Protein AF-A0A9W9SNK2-F1 (afdb_monomer)

Nearest PDB structures (foldseek):
  2zqt-assembly1_A  TM=7.000E-01  e=1.657E+00  Homo sapiens
  2zqs-assembly1_A  TM=6.990E-01  e=2.438E+00  Homo sapiens
  2zqu-assembly1_A  TM=6.517E-01  e=1.885E+00  Homo sapiens
  1f8a-assembly1_B  TM=6.391E-01  e=2.957E+00  Homo sapiens
  2zr4-assembly1_A  TM=6.451E-01  e=2.773E+00  Homo sapiens

Structure (mmCIF, N/CA/C/O backbone):
data_AF-A0A9W9SNK2-F1
#
_entry.id   AF-A0A9W9SNK2-F1
#
loop_
_atom_site.group_PDB
_atom_site.id
_atom_site.type_symbol
_atom_site.label_atom_id
_atom_site.label_alt_id
_atom_site.label_comp_id
_atom_site.label_asym_id
_atom_site.label_entity_id
_atom_site.label_seq_id
_atom_site.pdbx_PDB_ins_code
_atom_site.Cartn_x
_atom_site.Cartn_y
_atom_site.Cartn_z
_atom_site.occupancy
_atom_site.B_iso_or_equiv
_atom_site.auth_seq_id
_atom_site.auth_comp_id
_atom_site.auth_asym_id
_atom_site.auth_atom_id
_atom_site.pdbx_PDB_model_num
ATOM 1 N N . MET A 1 1 ? 40.176 3.821 -7.463 1.00 55.25 1 MET A N 1
ATOM 2 C CA . MET A 1 1 ? 38.769 3.437 -7.198 1.00 55.25 1 MET A CA 1
ATOM 3 C C . MET A 1 1 ? 38.235 4.476 -6.225 1.00 55.25 1 MET A C 1
ATOM 5 O O . MET A 1 1 ? 39.048 5.015 -5.496 1.00 55.25 1 MET A O 1
ATOM 9 N N . ASN A 1 2 ? 36.965 4.866 -6.293 1.00 67.38 2 ASN A N 1
ATOM 10 C CA . ASN A 1 2 ? 36.490 6.021 -5.526 1.00 67.38 2 ASN A CA 1
ATOM 11 C C . ASN A 1 2 ? 36.280 5.601 -4.061 1.00 67.38 2 ASN A C 1
ATOM 13 O O . ASN A 1 2 ? 35.353 4.839 -3.796 1.00 67.38 2 ASN A O 1
ATOM 17 N N . ASP A 1 3 ? 37.135 6.035 -3.133 1.00 71.81 3 ASP A N 1
ATOM 18 C CA . ASP A 1 3 ? 37.095 5.592 -1.726 1.00 71.81 3 ASP A CA 1
ATOM 19 C C . ASP A 1 3 ? 35.720 5.850 -1.081 1.00 71.81 3 ASP A C 1
ATOM 21 O O . ASP A 1 3 ? 35.184 4.992 -0.376 1.00 71.81 3 ASP A O 1
ATOM 25 N N . GLY A 1 4 ? 35.056 6.943 -1.476 1.00 81.06 4 GLY A N 1
ATOM 26 C CA . GLY A 1 4 ? 33.688 7.262 -1.058 1.00 81.06 4 GLY A CA 1
ATOM 27 C C . GLY A 1 4 ? 32.624 6.241 -1.495 1.00 81.06 4 GLY A C 1
ATOM 28 O O . GLY A 1 4 ? 31.624 6.069 -0.802 1.00 81.06 4 GLY A O 1
ATOM 29 N N . PHE A 1 5 ? 32.828 5.509 -2.599 1.00 83.06 5 PHE A N 1
ATOM 30 C CA . PHE A 1 5 ? 31.914 4.434 -3.013 1.00 83.06 5 PHE A CA 1
ATOM 31 C C . PHE A 1 5 ? 32.012 3.227 -2.077 1.00 83.06 5 PHE A C 1
ATOM 33 O O . PHE A 1 5 ? 30.989 2.690 -1.653 1.00 83.06 5 PHE A O 1
ATOM 40 N N . CYS A 1 6 ? 33.231 2.811 -1.725 1.00 82.50 6 CYS A N 1
ATOM 41 C CA . CYS A 1 6 ? 33.443 1.702 -0.798 1.00 82.50 6 CYS A CA 1
ATOM 42 C C . CYS A 1 6 ? 32.941 2.053 0.610 1.00 82.50 6 CYS A C 1
ATOM 44 O O . CYS A 1 6 ? 32.324 1.215 1.268 1.00 82.50 6 CYS A O 1
ATOM 46 N N . GLU A 1 7 ? 33.160 3.289 1.064 1.00 83.69 7 GLU A N 1
ATOM 47 C CA . GLU A 1 7 ? 32.629 3.784 2.338 1.00 83.69 7 GLU A CA 1
ATOM 48 C C . GLU A 1 7 ? 31.103 3.835 2.368 1.00 83.69 7 GLU A C 1
ATOM 50 O O . GLU A 1 7 ? 30.498 3.383 3.340 1.00 83.69 7 GLU A O 1
ATOM 55 N N . TRP A 1 8 ? 30.471 4.345 1.307 1.00 87.12 8 TRP A N 1
ATOM 56 C CA . TRP A 1 8 ? 29.016 4.313 1.179 1.00 87.12 8 TRP A CA 1
ATOM 57 C C . TRP A 1 8 ? 28.494 2.874 1.195 1.00 87.12 8 TRP A C 1
ATOM 59 O O . TRP A 1 8 ? 27.576 2.559 1.949 1.00 87.12 8 TRP A O 1
ATOM 69 N N . TRP A 1 9 ? 29.114 1.978 0.425 1.00 87.31 9 TRP A N 1
ATOM 70 C CA . TRP A 1 9 ? 28.657 0.598 0.320 1.00 87.31 9 TRP A CA 1
ATOM 71 C C . TRP A 1 9 ? 28.685 -0.134 1.663 1.00 87.31 9 TRP A C 1
ATOM 73 O O . TRP A 1 9 ? 27.737 -0.848 1.985 1.00 87.31 9 TRP A O 1
ATOM 83 N N . ARG A 1 10 ? 29.714 0.084 2.493 1.00 85.81 10 ARG A N 1
ATOM 84 C CA . ARG A 1 10 ? 29.802 -0.505 3.844 1.00 85.81 10 ARG A CA 1
ATOM 85 C C . ARG A 1 10 ? 28.621 -0.125 4.749 1.00 85.81 10 ARG A C 1
ATOM 87 O O . ARG A 1 10 ? 28.340 -0.853 5.694 1.00 85.81 10 ARG A O 1
ATOM 94 N N . LYS A 1 11 ? 27.916 0.974 4.457 1.00 86.38 11 LYS A N 1
ATOM 95 C CA . LYS A 1 11 ? 26.727 1.427 5.202 1.00 86.38 11 LYS A CA 1
ATOM 96 C C . LYS A 1 11 ? 25.420 0.772 4.733 1.00 86.38 11 LYS A C 1
ATOM 98 O O . LYS A 1 11 ? 24.393 0.972 5.370 1.00 86.38 11 LYS A O 1
ATOM 103 N N . THR A 1 12 ? 25.431 0.018 3.633 1.00 87.88 12 THR A N 1
ATOM 104 C CA . THR A 1 12 ? 24.242 -0.690 3.123 1.00 87.88 12 THR A CA 1
ATOM 105 C C . THR A 1 12 ? 23.915 -1.934 3.957 1.00 87.88 12 THR A C 1
ATOM 107 O O . THR A 1 12 ? 24.775 -2.453 4.676 1.00 87.88 12 THR A O 1
ATOM 110 N N . GLU A 1 13 ? 22.684 -2.450 3.848 1.00 87.44 13 GLU A N 1
ATOM 111 C CA . GLU A 1 13 ? 22.274 -3.678 4.547 1.00 87.44 13 GLU A CA 1
ATOM 112 C C . GLU A 1 13 ? 23.204 -4.851 4.202 1.00 87.44 13 GLU A C 1
ATOM 114 O O . GLU A 1 13 ? 23.667 -5.567 5.089 1.00 87.44 13 GLU A O 1
ATOM 119 N N . PHE A 1 14 ? 23.539 -5.017 2.922 1.00 87.00 14 PHE A N 1
ATOM 120 C CA . PHE A 1 14 ? 24.438 -6.074 2.476 1.00 87.00 14 PHE A CA 1
ATOM 121 C C . PHE A 1 14 ? 25.889 -5.803 2.893 1.00 87.00 14 PHE A C 1
ATOM 123 O O . PHE A 1 14 ? 26.561 -6.688 3.426 1.00 87.00 14 PHE A O 1
ATOM 130 N N . GLY A 1 15 ? 26.385 -4.581 2.671 1.00 85.75 15 GLY A N 1
ATOM 131 C CA . GLY A 1 15 ? 27.777 -4.224 2.951 1.00 85.75 15 GLY A CA 1
ATOM 132 C C . GLY A 1 15 ? 28.138 -4.288 4.435 1.00 85.75 15 GLY A C 1
ATOM 133 O O . GLY A 1 15 ? 29.221 -4.761 4.772 1.00 85.75 15 GLY A O 1
ATOM 134 N N . SER A 1 16 ? 27.216 -3.901 5.321 1.00 86.12 16 SER A N 1
ATOM 135 C CA . SER A 1 16 ? 27.414 -3.938 6.779 1.00 86.12 16 SER A CA 1
ATOM 136 C C . SER A 1 16 ? 27.552 -5.358 7.339 1.00 86.12 16 SER A C 1
ATOM 138 O O . SER A 1 16 ? 28.231 -5.569 8.344 1.00 86.12 16 SER A O 1
ATOM 140 N N . ARG A 1 17 ? 26.962 -6.357 6.670 1.00 85.81 17 ARG A N 1
ATOM 141 C CA . ARG A 1 17 ? 27.065 -7.777 7.047 1.00 85.81 17 ARG A CA 1
ATOM 142 C C . ARG A 1 17 ? 28.367 -8.430 6.573 1.00 85.81 17 ARG A C 1
ATOM 144 O O . ARG A 1 17 ? 28.691 -9.536 7.008 1.00 85.81 17 ARG A O 1
ATOM 151 N N . MET A 1 18 ? 29.123 -7.780 5.686 1.00 79.00 18 MET A N 1
ATOM 152 C CA . MET A 1 18 ? 30.286 -8.378 5.037 1.00 79.00 18 MET A CA 1
ATOM 153 C C . MET A 1 18 ? 31.601 -7.986 5.725 1.00 79.00 18 MET A C 1
ATOM 155 O O . MET A 1 18 ? 31.949 -6.816 5.827 1.00 79.00 18 MET A O 1
ATOM 159 N N . LYS A 1 19 ? 32.407 -8.982 6.121 1.00 71.12 19 LYS A N 1
ATOM 160 C CA . LYS A 1 19 ? 33.713 -8.768 6.787 1.00 71.12 19 LYS A CA 1
ATOM 161 C C . LYS A 1 19 ? 34.856 -8.354 5.847 1.00 71.12 19 LYS A C 1
ATOM 163 O O . LYS A 1 19 ? 35.956 -8.075 6.312 1.00 71.12 19 LYS A O 1
ATOM 168 N N . ARG A 1 20 ? 34.633 -8.367 4.529 1.00 76.56 20 ARG A N 1
ATOM 169 C CA . ARG A 1 20 ? 35.645 -8.059 3.504 1.00 76.56 20 ARG A CA 1
ATOM 170 C C . ARG A 1 20 ? 35.102 -7.067 2.485 1.00 76.56 20 ARG A C 1
ATOM 172 O O . ARG A 1 20 ? 33.937 -7.171 2.101 1.00 76.56 20 ARG A O 1
ATOM 179 N N . THR A 1 21 ? 35.954 -6.178 1.976 1.00 74.62 21 THR A N 1
ATOM 180 C CA . THR A 1 21 ? 35.580 -5.314 0.852 1.00 74.62 21 THR A CA 1
ATOM 181 C C . THR A 1 21 ? 35.591 -6.119 -0.445 1.00 74.62 21 THR A C 1
ATOM 183 O O . THR A 1 21 ? 36.640 -6.522 -0.937 1.00 74.62 21 THR A O 1
ATOM 186 N N . ILE A 1 22 ? 34.413 -6.364 -1.013 1.00 79.50 22 ILE A N 1
ATOM 187 C CA . ILE A 1 22 ? 34.251 -7.176 -2.230 1.00 79.50 22 ILE A CA 1
ATOM 188 C C . ILE A 1 22 ? 34.796 -6.457 -3.481 1.00 79.50 22 ILE A C 1
ATOM 190 O O . ILE A 1 22 ? 35.226 -7.117 -4.427 1.00 79.50 22 ILE A O 1
ATOM 194 N N . PHE A 1 23 ? 34.814 -5.122 -3.464 1.00 81.38 23 PHE A N 1
ATOM 195 C CA . PHE A 1 23 ? 35.209 -4.277 -4.595 1.00 81.38 23 PHE A CA 1
ATOM 196 C C . PHE A 1 23 ? 36.709 -3.969 -4.671 1.00 81.38 23 PHE A C 1
ATOM 198 O O . PHE A 1 23 ? 37.196 -3.503 -5.701 1.00 81.38 23 PHE A O 1
ATOM 205 N N . GLU A 1 24 ? 37.458 -4.237 -3.601 1.00 73.12 24 GLU A N 1
ATOM 206 C CA . GLU A 1 24 ? 38.901 -4.008 -3.538 1.00 73.12 24 GLU A CA 1
ATOM 207 C C . GLU A 1 24 ? 39.626 -5.298 -3.931 1.00 73.12 24 GLU A C 1
ATOM 209 O O . GLU A 1 24 ? 39.895 -6.161 -3.097 1.00 73.12 24 GLU A O 1
ATOM 214 N N . ASN A 1 25 ? 39.952 -5.456 -5.216 1.00 67.12 25 ASN A N 1
ATOM 215 C CA . ASN A 1 25 ? 40.797 -6.563 -5.656 1.00 67.12 25 ASN A CA 1
ATOM 216 C C . ASN A 1 25 ? 41.983 -6.055 -6.480 1.00 67.12 25 ASN A C 1
ATOM 218 O O . ASN A 1 25 ? 41.805 -5.477 -7.549 1.00 67.12 25 ASN A O 1
ATOM 222 N N . LYS A 1 26 ? 43.202 -6.278 -5.968 1.00 64.00 26 LYS A N 1
ATOM 223 C CA . LYS A 1 26 ? 44.465 -5.821 -6.577 1.00 64.00 26 LYS A CA 1
ATOM 224 C C . LYS A 1 26 ? 44.856 -6.627 -7.820 1.00 64.00 26 LYS A C 1
ATOM 226 O O . LYS A 1 26 ? 45.677 -6.168 -8.605 1.00 64.00 26 LYS A O 1
ATOM 231 N N . ARG A 1 27 ? 44.293 -7.829 -8.000 1.00 67.31 27 ARG A N 1
ATOM 232 C CA . ARG A 1 27 ? 44.542 -8.697 -9.160 1.00 67.31 27 ARG A CA 1
ATOM 233 C C . ARG A 1 27 ? 43.223 -8.984 -9.866 1.00 67.31 27 ARG A C 1
ATOM 235 O O . ARG A 1 27 ? 42.428 -9.803 -9.412 1.00 67.31 27 ARG A O 1
ATOM 242 N N . GLN A 1 28 ? 42.993 -8.292 -10.974 1.00 76.62 28 GLN A N 1
ATOM 243 C CA . GLN A 1 28 ? 41.799 -8.446 -11.798 1.00 76.62 28 GLN A CA 1
ATOM 244 C C . GLN A 1 28 ? 42.169 -9.088 -13.137 1.00 76.62 28 GLN A C 1
ATOM 246 O O . GLN A 1 28 ? 43.162 -8.725 -13.755 1.00 76.62 28 GLN A O 1
ATOM 251 N N . ALA A 1 29 ? 41.364 -10.053 -13.582 1.00 82.50 29 ALA A N 1
ATOM 252 C CA . ALA A 1 29 ? 41.471 -10.612 -14.928 1.00 82.50 29 ALA A CA 1
ATOM 253 C C . ALA A 1 29 ? 41.151 -9.551 -16.000 1.00 82.50 29 ALA A C 1
ATOM 255 O O . ALA A 1 29 ? 40.325 -8.671 -15.765 1.00 82.50 29 ALA A O 1
ATOM 256 N N . ASP A 1 30 ? 41.710 -9.676 -17.206 1.00 86.62 30 ASP A N 1
ATOM 257 C CA . ASP A 1 30 ? 41.551 -8.664 -18.267 1.00 86.62 30 ASP A CA 1
ATOM 258 C C . ASP A 1 30 ? 40.099 -8.347 -18.645 1.00 86.62 30 ASP A C 1
ATOM 260 O O . ASP A 1 30 ? 39.789 -7.218 -19.025 1.00 86.62 30 ASP A O 1
ATOM 264 N N . CYS A 1 31 ? 39.177 -9.301 -18.475 1.00 86.12 31 CYS A N 1
ATOM 265 C CA . CYS A 1 31 ? 37.757 -9.082 -18.753 1.00 86.12 31 CYS A CA 1
ATOM 266 C C . CYS A 1 31 ? 37.155 -7.920 -17.946 1.00 86.12 31 CYS A C 1
ATOM 268 O O . CYS A 1 31 ? 36.191 -7.314 -18.403 1.00 86.12 31 CYS A O 1
ATOM 270 N N . TRP A 1 32 ? 37.726 -7.562 -16.788 1.00 88.38 32 TRP A N 1
ATOM 271 C CA . TRP A 1 32 ? 37.277 -6.436 -15.961 1.00 88.38 32 TRP A CA 1
ATOM 272 C C . TRP A 1 32 ? 37.339 -5.080 -16.669 1.00 88.38 32 TRP A C 1
ATOM 274 O O . TRP A 1 32 ? 36.574 -4.181 -16.324 1.00 88.38 32 TRP A O 1
ATOM 284 N N . ARG A 1 33 ? 38.166 -4.929 -17.713 1.00 88.88 33 ARG A N 1
ATOM 285 C CA . ARG A 1 33 ? 38.224 -3.692 -18.512 1.00 88.88 33 ARG A CA 1
ATOM 286 C C . ARG A 1 33 ? 36.869 -3.331 -19.131 1.00 88.88 33 ARG A C 1
ATOM 288 O O . ARG A 1 33 ? 36.596 -2.144 -19.310 1.00 88.88 33 ARG A O 1
ATOM 295 N N . HIS A 1 34 ? 36.001 -4.318 -19.355 1.00 88.69 34 HIS A N 1
ATOM 296 C CA . HIS A 1 34 ? 34.673 -4.161 -19.954 1.00 88.69 34 HIS A CA 1
ATOM 297 C C . HIS A 1 34 ? 33.534 -4.002 -18.939 1.00 88.69 34 HIS A C 1
ATOM 299 O O . HIS A 1 34 ? 32.382 -3.944 -19.355 1.00 88.69 34 HIS A O 1
ATOM 305 N N . PHE A 1 35 ? 33.812 -3.924 -17.631 1.00 89.56 35 PHE A N 1
ATOM 306 C CA . PHE A 1 35 ? 32.762 -3.851 -16.608 1.00 89.56 35 PHE A CA 1
ATOM 307 C C . PHE A 1 35 ? 33.008 -2.749 -15.573 1.00 89.56 35 PHE A C 1
ATOM 309 O O . PHE A 1 35 ? 34.145 -2.450 -15.208 1.00 89.56 35 PHE A O 1
ATOM 316 N N . HIS A 1 36 ? 31.928 -2.146 -15.086 1.00 89.69 36 HIS A N 1
ATOM 317 C CA . HIS A 1 36 ? 31.905 -1.327 -13.880 1.00 89.69 36 HIS A CA 1
ATOM 318 C C . HIS A 1 36 ? 31.561 -2.195 -12.668 1.00 89.69 36 HIS A C 1
ATOM 320 O O . HIS A 1 36 ? 30.680 -3.053 -12.739 1.00 89.69 36 HIS A O 1
ATOM 326 N N . GLN A 1 37 ? 32.232 -1.950 -11.542 1.00 89.19 37 GLN A N 1
ATOM 327 C CA . GLN A 1 37 ? 31.783 -2.456 -10.246 1.00 89.19 37 GLN A CA 1
ATOM 328 C C . GLN A 1 37 ? 30.639 -1.575 -9.752 1.00 89.19 37 GLN A C 1
ATOM 330 O O . GLN A 1 37 ? 30.785 -0.354 -9.713 1.00 89.19 37 GLN A O 1
ATOM 335 N N . VAL A 1 38 ? 29.509 -2.191 -9.415 1.00 89.62 38 VAL A N 1
ATOM 336 C CA . VAL A 1 38 ? 28.290 -1.495 -8.986 1.00 89.62 38 VAL A CA 1
ATOM 337 C C . VAL A 1 38 ? 27.640 -2.246 -7.821 1.00 89.62 38 VAL A C 1
ATOM 339 O O . VAL A 1 38 ? 27.983 -3.392 -7.534 1.00 89.62 38 VAL A O 1
ATOM 342 N N . ALA A 1 39 ? 26.694 -1.610 -7.139 1.00 89.75 39 ALA A N 1
ATOM 343 C CA . ALA A 1 39 ? 25.900 -2.234 -6.085 1.00 89.75 39 ALA A CA 1
ATOM 344 C C . ALA A 1 39 ? 24.406 -2.026 -6.360 1.00 89.75 39 ALA A C 1
ATOM 346 O O . ALA A 1 39 ? 24.020 -1.028 -6.971 1.00 89.75 39 ALA A O 1
ATOM 347 N N . GLY A 1 40 ? 23.574 -2.972 -5.924 1.00 87.31 40 GLY A N 1
ATOM 348 C CA . GLY A 1 40 ? 22.121 -2.828 -5.937 1.00 87.31 40 GLY A CA 1
ATOM 349 C C . GLY A 1 40 ? 21.690 -1.644 -5.074 1.00 87.31 40 GLY A C 1
ATOM 350 O O . GLY A 1 40 ? 22.211 -1.455 -3.979 1.00 87.31 40 GLY A O 1
ATOM 351 N N . ILE A 1 41 ? 20.748 -0.836 -5.561 1.00 80.06 41 ILE A N 1
ATOM 352 C 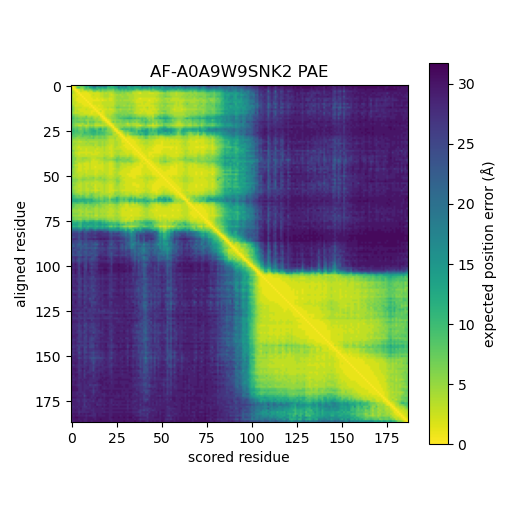CA . ILE A 1 41 ? 20.310 0.378 -4.853 1.00 80.06 41 ILE A CA 1
ATOM 353 C C . ILE A 1 41 ? 19.476 0.077 -3.599 1.00 80.06 41 ILE A C 1
ATOM 355 O O . ILE A 1 41 ? 19.471 0.872 -2.668 1.00 80.06 41 ILE A O 1
ATOM 359 N N . GLN A 1 42 ? 18.770 -1.056 -3.582 1.00 79.06 42 GLN A N 1
ATOM 360 C CA . GLN A 1 42 ? 17.832 -1.404 -2.511 1.00 79.06 42 GLN A CA 1
ATOM 361 C C . GLN A 1 42 ? 18.547 -1.939 -1.270 1.00 79.06 42 GLN A C 1
ATOM 363 O O . GLN A 1 42 ? 18.228 -1.558 -0.153 1.00 79.06 42 GLN A O 1
ATOM 368 N N . ASP A 1 43 ? 19.525 -2.812 -1.479 1.00 84.62 43 ASP A N 1
ATOM 369 C CA . ASP A 1 43 ? 20.138 -3.623 -0.429 1.00 84.62 43 ASP A CA 1
ATOM 370 C C . ASP A 1 43 ? 21.666 -3.492 -0.391 1.00 84.62 43 ASP A C 1
ATOM 372 O O . ASP A 1 43 ? 22.302 -3.876 0.589 1.00 84.62 43 ASP A O 1
ATOM 376 N N . GLY A 1 44 ? 22.275 -2.932 -1.438 1.00 87.50 44 GLY A N 1
ATOM 377 C CA . GLY A 1 44 ? 23.719 -2.905 -1.610 1.00 87.50 44 GLY A CA 1
ATOM 378 C C . GLY A 1 44 ? 24.301 -4.207 -2.154 1.00 87.50 44 GLY A C 1
ATOM 379 O O . GLY A 1 44 ? 25.515 -4.375 -2.098 1.00 87.50 44 GLY A O 1
ATOM 380 N N . THR A 1 45 ? 23.512 -5.143 -2.692 1.00 90.06 45 THR A N 1
ATOM 381 C CA . THR A 1 45 ? 24.066 -6.406 -3.208 1.00 90.06 45 THR A CA 1
ATOM 382 C C . THR A 1 45 ? 25.133 -6.126 -4.280 1.00 90.06 45 THR A C 1
ATOM 384 O O . THR A 1 45 ? 24.865 -5.380 -5.227 1.00 90.06 45 THR A O 1
ATOM 387 N N . PRO A 1 46 ? 26.348 -6.695 -4.179 1.00 89.81 46 PRO A N 1
ATOM 388 C CA . PRO A 1 46 ? 27.434 -6.413 -5.109 1.00 89.81 46 PRO A CA 1
ATOM 389 C C . PRO A 1 46 ? 27.139 -6.993 -6.496 1.00 89.81 46 PRO A C 1
ATOM 391 O O . PRO A 1 46 ? 26.749 -8.154 -6.660 1.00 89.81 46 PRO A O 1
ATOM 394 N N . LYS A 1 47 ? 27.373 -6.187 -7.531 1.00 92.06 47 LYS A N 1
ATOM 395 C CA . LYS A 1 47 ? 27.105 -6.528 -8.932 1.00 92.06 47 LYS A CA 1
ATOM 396 C C . LYS A 1 47 ? 28.221 -6.004 -9.845 1.00 92.06 47 LYS A C 1
ATOM 398 O O . LYS A 1 47 ? 29.073 -5.212 -9.443 1.00 92.06 47 LYS A O 1
ATOM 403 N N . VAL A 1 48 ? 28.218 -6.451 -11.096 1.00 91.50 48 VAL A N 1
ATOM 404 C CA . VAL A 1 48 ? 29.058 -5.884 -12.160 1.00 91.50 48 VAL A CA 1
ATOM 405 C C . VAL A 1 48 ? 28.191 -5.529 -13.356 1.00 91.50 48 VAL A C 1
ATOM 407 O O . VAL A 1 48 ? 27.296 -6.286 -13.716 1.00 91.50 48 VAL A O 1
ATOM 410 N N . MET A 1 49 ? 28.444 -4.380 -13.967 1.00 89.75 49 MET A N 1
ATOM 411 C CA . MET A 1 49 ? 27.671 -3.868 -15.098 1.00 89.75 49 MET A CA 1
ATOM 412 C C . MET A 1 49 ? 28.562 -3.786 -16.329 1.00 89.75 49 MET A C 1
ATOM 414 O O . MET A 1 49 ? 29.651 -3.221 -16.254 1.00 89.75 49 MET A O 1
ATOM 418 N N . CYS A 1 50 ? 28.132 -4.351 -17.453 1.00 90.62 50 CYS A N 1
ATOM 419 C CA . CYS A 1 50 ? 28.873 -4.250 -18.704 1.00 90.62 50 CYS A CA 1
ATOM 420 C C . CYS A 1 50 ? 28.923 -2.792 -19.175 1.00 90.62 50 CYS A C 1
ATOM 422 O O . CYS A 1 50 ? 27.902 -2.115 -19.206 1.00 90.62 50 CYS A O 1
ATOM 424 N N . LYS A 1 51 ? 30.102 -2.313 -19.571 1.00 87.75 51 LYS A N 1
ATOM 425 C CA . LYS A 1 51 ? 30.301 -0.945 -20.077 1.00 87.75 51 LYS A CA 1
ATOM 426 C C . LYS A 1 51 ? 29.699 -0.725 -21.462 1.00 87.75 51 LYS A C 1
ATOM 428 O O . LYS A 1 51 ? 29.514 0.416 -21.855 1.00 87.75 51 LYS A O 1
ATOM 433 N N . GLN A 1 52 ? 29.466 -1.804 -22.209 1.00 84.19 52 GLN A N 1
ATOM 434 C CA . GLN A 1 52 ? 28.985 -1.732 -23.586 1.00 84.19 52 GLN A CA 1
ATOM 435 C C . GLN A 1 52 ? 27.458 -1.781 -23.663 1.00 84.19 52 GLN A C 1
ATOM 437 O O . GLN A 1 52 ? 26.858 -0.908 -24.268 1.00 84.19 52 GLN A O 1
ATOM 442 N N . CYS A 1 53 ? 26.838 -2.780 -23.032 1.00 84.19 53 CYS A N 1
ATOM 443 C CA . CYS A 1 53 ? 25.390 -3.015 -23.113 1.00 84.19 53 CYS A CA 1
ATOM 444 C C . CYS A 1 53 ? 24.641 -2.721 -21.802 1.00 84.19 53 CYS A C 1
ATOM 446 O O . CYS A 1 53 ? 23.458 -3.011 -21.676 1.00 84.19 53 CYS A O 1
ATOM 448 N N . CYS A 1 54 ? 25.327 -2.227 -20.765 1.00 85.88 54 CYS A N 1
ATOM 449 C CA . CYS A 1 54 ? 24.752 -1.969 -19.436 1.00 85.88 54 CYS A CA 1
ATOM 450 C C . CYS A 1 54 ? 24.129 -3.194 -18.733 1.00 85.88 54 CYS A C 1
ATOM 452 O O . CYS A 1 54 ? 23.536 -3.057 -17.662 1.00 85.88 54 CYS A O 1
ATOM 454 N N . HIS A 1 55 ? 24.296 -4.405 -19.273 1.00 87.88 55 HIS A N 1
ATOM 455 C CA . HIS A 1 55 ? 23.784 -5.625 -18.660 1.00 87.88 55 HIS A CA 1
ATOM 456 C C . HIS A 1 55 ? 24.450 -5.887 -17.301 1.00 87.88 55 HIS A C 1
ATOM 458 O O . HIS A 1 55 ? 25.676 -5.804 -17.166 1.00 87.88 55 HIS A O 1
ATOM 464 N N . VAL A 1 56 ? 23.641 -6.222 -16.292 1.00 90.06 56 VAL A N 1
ATOM 465 C CA . VAL A 1 56 ? 24.089 -6.402 -14.905 1.00 90.06 56 VAL A CA 1
ATOM 466 C C . VAL A 1 56 ? 24.202 -7.884 -14.562 1.00 90.06 56 VAL A C 1
ATOM 468 O O . VAL A 1 56 ? 23.238 -8.638 -14.655 1.00 90.06 56 VAL A O 1
ATOM 471 N N . LEU A 1 57 ? 25.380 -8.291 -14.096 1.00 90.50 57 LEU A N 1
ATOM 472 C CA . LEU A 1 57 ? 25.691 -9.637 -13.627 1.00 90.50 57 LEU A CA 1
ATOM 473 C C . LEU A 1 57 ? 25.999 -9.631 -12.123 1.00 90.50 57 LEU A C 1
ATOM 475 O O . LEU A 1 57 ? 26.304 -8.599 -11.519 1.00 90.50 57 LEU A O 1
ATOM 479 N N . HIS A 1 58 ? 25.954 -10.811 -11.505 1.00 90.06 58 HIS A N 1
ATOM 480 C CA . HIS A 1 58 ? 26.429 -10.992 -10.132 1.00 90.06 58 HIS A CA 1
ATOM 481 C C . HIS A 1 58 ? 27.928 -10.726 -10.016 1.00 90.06 58 HIS A C 1
ATOM 483 O O . HIS A 1 58 ? 28.699 -11.045 -10.925 1.00 90.06 58 HIS A O 1
ATOM 489 N N . HIS A 1 59 ? 28.343 -10.172 -8.877 1.00 89.56 59 HIS A N 1
ATOM 490 C CA . HIS A 1 59 ? 29.750 -9.905 -8.638 1.00 89.56 59 HIS A CA 1
ATOM 491 C C . HIS A 1 59 ? 30.549 -11.216 -8.487 1.00 89.56 59 HIS A C 1
ATOM 493 O O . HIS A 1 59 ? 30.175 -12.063 -7.683 1.00 89.56 59 HIS A O 1
ATOM 499 N N . PRO A 1 60 ? 31.682 -11.402 -9.187 1.00 86.25 60 PRO A N 1
ATOM 500 C CA . PRO A 1 60 ? 32.491 -12.630 -9.120 1.00 86.25 60 PRO A CA 1
ATOM 501 C C . PRO A 1 60 ? 32.963 -13.041 -7.721 1.00 86.25 60 PRO A C 1
ATOM 503 O O . PRO A 1 60 ? 33.122 -14.227 -7.429 1.00 86.25 60 PRO A O 1
ATOM 506 N N . ALA A 1 61 ? 33.233 -12.050 -6.869 1.00 81.62 61 ALA A N 1
ATOM 507 C CA . ALA A 1 61 ? 33.662 -12.263 -5.486 1.00 81.62 61 ALA A CA 1
ATOM 508 C C . ALA A 1 61 ? 32.490 -12.490 -4.507 1.00 81.62 61 ALA A C 1
ATOM 510 O O . ALA A 1 61 ? 32.728 -12.787 -3.334 1.00 81.62 61 ALA A O 1
ATOM 511 N N . ASP A 1 62 ? 31.247 -12.398 -4.987 1.00 80.50 62 ASP A N 1
ATOM 512 C CA . ASP A 1 62 ? 30.050 -12.828 -4.271 1.00 80.50 62 ASP A CA 1
ATOM 513 C C . ASP A 1 62 ? 29.776 -14.314 -4.577 1.00 80.50 62 ASP A C 1
ATOM 515 O O . ASP A 1 62 ? 29.564 -14.713 -5.725 1.00 80.50 62 ASP A O 1
ATOM 519 N N . GLY A 1 63 ? 29.886 -15.169 -3.557 1.00 72.75 63 GLY A N 1
ATOM 520 C CA . GLY A 1 63 ? 29.724 -16.624 -3.693 1.00 72.75 63 GLY A CA 1
ATOM 521 C C . GLY A 1 63 ? 30.826 -17.358 -4.476 1.00 72.75 63 GLY A C 1
ATOM 522 O O . GLY A 1 63 ? 30.566 -18.441 -4.988 1.00 72.75 63 GLY A O 1
ATOM 523 N N . HIS A 1 64 ? 32.036 -16.791 -4.594 1.00 68.12 64 HIS A N 1
ATOM 524 C CA . HIS A 1 64 ? 33.209 -17.435 -5.224 1.00 68.12 64 HIS A CA 1
ATOM 525 C C . HIS A 1 64 ? 32.996 -17.900 -6.681 1.00 68.12 64 HIS A C 1
ATOM 527 O O . HIS A 1 64 ? 33.583 -18.880 -7.133 1.00 68.12 64 HIS A O 1
ATOM 533 N N . ARG A 1 65 ? 32.171 -17.179 -7.447 1.00 70.00 65 ARG A N 1
ATOM 534 C CA . ARG A 1 65 ? 31.720 -17.593 -8.789 1.00 70.00 65 ARG A CA 1
ATOM 535 C C . ARG A 1 65 ? 32.762 -17.389 -9.900 1.00 70.00 65 ARG A C 1
ATOM 537 O O . ARG A 1 65 ? 32.603 -17.932 -10.993 1.00 70.00 65 ARG A O 1
ATOM 544 N N . GLY A 1 66 ? 33.825 -16.624 -9.640 1.00 81.25 66 GLY A N 1
ATOM 545 C CA . GLY A 1 66 ? 34.862 -16.316 -10.632 1.00 81.25 66 GLY A CA 1
ATOM 546 C C . GLY A 1 66 ? 34.349 -15.452 -11.796 1.00 81.25 66 GLY A C 1
ATOM 547 O O . GLY A 1 66 ? 33.196 -15.028 -11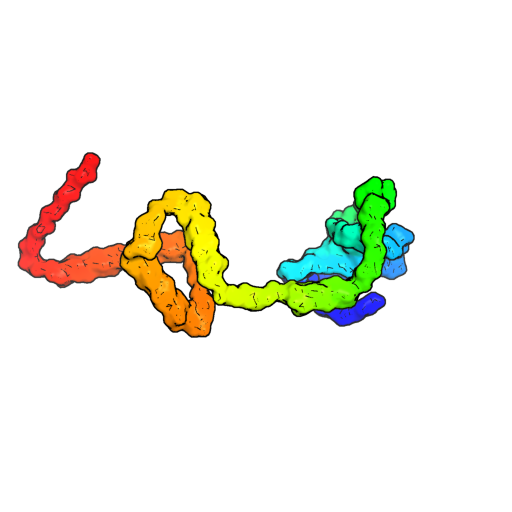.824 1.00 81.25 66 GLY A O 1
ATOM 548 N N . THR A 1 67 ? 35.212 -15.142 -12.769 1.00 86.81 67 THR A N 1
ATOM 549 C CA . THR A 1 67 ? 34.896 -14.212 -13.878 1.00 86.81 67 THR A CA 1
ATOM 550 C C . THR A 1 67 ? 34.309 -14.894 -15.122 1.00 86.81 67 THR A C 1
ATOM 552 O O . THR A 1 67 ? 34.149 -14.265 -16.169 1.00 86.81 67 THR A O 1
ATOM 555 N N . SER A 1 68 ? 33.959 -16.179 -15.035 1.00 87.38 68 SER A N 1
ATOM 556 C CA . SER A 1 68 ? 33.476 -16.973 -16.172 1.00 87.38 68 SER A CA 1
ATOM 557 C C . SER A 1 68 ? 32.179 -16.429 -16.778 1.00 87.38 68 SER A C 1
ATOM 559 O O . SER A 1 68 ? 32.033 -16.425 -17.997 1.00 87.38 68 SER A O 1
ATOM 561 N N . SER A 1 69 ? 31.255 -15.927 -15.953 1.00 88.06 69 SER A N 1
ATOM 562 C CA . SER A 1 69 ? 30.011 -15.283 -16.407 1.00 88.06 69 SER A CA 1
ATOM 563 C C . SER A 1 69 ? 30.287 -14.007 -17.206 1.00 88.06 69 SER A C 1
ATOM 565 O O . SER A 1 69 ? 29.724 -13.818 -18.281 1.00 88.06 69 SER A O 1
ATOM 567 N N . MET A 1 70 ? 31.217 -13.177 -16.730 1.00 91.25 70 MET A N 1
ATOM 568 C CA . MET A 1 70 ? 31.657 -11.965 -17.422 1.00 91.25 70 MET A CA 1
ATOM 569 C C . MET A 1 70 ? 32.301 -12.297 -18.771 1.00 91.25 70 MET A C 1
ATOM 571 O O . MET A 1 70 ? 31.993 -11.656 -19.772 1.00 91.25 70 MET A O 1
ATOM 575 N N . ARG A 1 71 ? 33.161 -13.327 -18.817 1.00 89.56 71 ARG A N 1
ATOM 576 C CA . ARG A 1 71 ? 33.819 -13.772 -20.055 1.00 89.56 71 ARG A CA 1
ATOM 577 C C . ARG A 1 71 ? 32.813 -14.311 -21.076 1.00 89.56 71 ARG A C 1
ATOM 579 O O . ARG A 1 71 ? 32.881 -13.942 -22.243 1.00 89.56 71 ARG A O 1
ATOM 586 N N . LYS A 1 72 ? 31.858 -15.139 -20.638 1.00 90.12 72 LYS A N 1
ATOM 587 C CA . LYS A 1 72 ? 30.776 -15.639 -21.503 1.00 90.12 72 LYS A CA 1
ATOM 588 C C . LYS A 1 72 ? 29.929 -14.497 -22.062 1.00 90.12 72 LYS A C 1
ATOM 590 O O . LYS A 1 72 ? 29.560 -14.534 -23.228 1.00 90.12 72 LYS A O 1
ATOM 595 N N . HIS A 1 73 ? 29.653 -13.481 -21.248 1.00 90.62 73 HIS A N 1
ATOM 596 C CA . HIS A 1 73 ? 28.874 -12.323 -21.669 1.00 90.62 73 HIS A CA 1
ATOM 597 C C . HIS A 1 73 ? 29.560 -11.530 -22.793 1.00 90.62 73 HIS A C 1
ATOM 599 O O . HIS A 1 73 ? 28.938 -11.310 -23.828 1.00 90.62 73 HIS A O 1
ATOM 605 N N . ILE A 1 74 ? 30.842 -11.167 -22.639 1.00 89.00 74 ILE A N 1
ATOM 606 C CA . ILE A 1 74 ? 31.572 -10.393 -23.668 1.00 89.00 74 ILE A CA 1
ATOM 607 C C . ILE A 1 74 ? 31.785 -11.175 -24.973 1.00 89.00 74 ILE A C 1
ATOM 609 O O . ILE A 1 74 ? 31.879 -10.575 -26.037 1.00 89.00 74 ILE A O 1
ATOM 613 N N . GLN A 1 75 ? 31.856 -12.508 -24.905 1.00 87.25 75 GLN A N 1
ATOM 614 C CA . GLN A 1 75 ? 31.956 -13.378 -26.084 1.00 87.25 75 GLN A CA 1
ATOM 615 C C . GLN A 1 75 ? 30.590 -13.652 -26.732 1.00 87.25 75 GLN A C 1
ATOM 617 O O . GLN A 1 75 ? 30.524 -14.125 -27.865 1.00 87.25 75 GLN A O 1
ATOM 622 N N . GLY A 1 76 ? 29.497 -13.380 -26.016 1.00 84.25 76 GLY A N 1
ATOM 623 C CA . GLY A 1 76 ? 28.142 -13.663 -26.458 1.00 84.25 76 GLY A CA 1
ATOM 624 C C . GLY A 1 76 ? 27.616 -12.640 -27.475 1.00 84.25 76 GLY A C 1
ATOM 625 O O . GLY A 1 76 ? 27.948 -11.454 -27.410 1.00 84.25 76 GLY A O 1
ATOM 626 N N . PRO A 1 77 ? 26.716 -13.054 -28.385 1.00 77.69 77 PRO A N 1
ATOM 627 C CA . PRO A 1 77 ? 26.152 -12.169 -29.406 1.00 77.69 77 PRO A CA 1
ATOM 628 C C . PRO A 1 77 ? 25.285 -11.042 -28.821 1.00 77.69 77 PRO A C 1
ATOM 630 O O . PRO A 1 77 ? 25.128 -10.006 -29.460 1.00 77.69 77 PRO A O 1
ATOM 633 N N . SER A 1 78 ? 24.747 -11.221 -27.609 1.00 71.19 78 SER A N 1
ATOM 634 C CA . SER A 1 78 ? 23.914 -10.224 -26.920 1.00 71.19 78 SER A CA 1
ATOM 635 C C . SER A 1 78 ? 24.700 -8.966 -26.532 1.00 71.19 78 SER A C 1
ATOM 637 O O . SER A 1 78 ? 24.193 -7.870 -26.729 1.00 71.19 78 SER A O 1
ATOM 639 N N . CYS A 1 79 ? 25.958 -9.085 -26.092 1.00 80.19 79 CYS A N 1
ATOM 640 C CA . CYS A 1 79 ? 26.764 -7.912 -25.731 1.00 80.19 79 CYS A CA 1
ATOM 641 C C . CYS A 1 79 ? 27.190 -7.090 -26.962 1.00 80.19 79 CYS A C 1
ATOM 643 O O . CYS A 1 79 ? 27.352 -5.875 -26.875 1.00 80.19 79 CYS A O 1
ATOM 645 N N . ARG A 1 80 ? 27.390 -7.747 -28.114 1.00 68.31 80 ARG A N 1
ATOM 646 C CA . ARG A 1 80 ? 27.923 -7.119 -29.336 1.00 68.31 80 ARG A CA 1
ATOM 647 C C . ARG A 1 80 ? 26.864 -6.369 -30.149 1.00 68.31 80 ARG A C 1
ATOM 649 O O . ARG A 1 80 ? 27.219 -5.447 -30.875 1.00 68.31 80 ARG A O 1
ATOM 656 N N . ARG A 1 81 ? 25.592 -6.773 -30.056 1.00 60.50 81 ARG A N 1
ATOM 657 C CA . ARG A 1 81 ? 24.480 -6.186 -30.829 1.00 60.50 81 ARG A CA 1
ATOM 658 C C . ARG A 1 81 ? 23.998 -4.842 -30.278 1.00 60.50 81 ARG A C 1
ATOM 660 O O . ARG A 1 81 ? 23.448 -4.053 -31.032 1.00 60.50 81 ARG A O 1
ATOM 667 N N . GLU A 1 82 ? 24.255 -4.559 -29.005 1.00 55.00 82 GLU A N 1
ATOM 668 C CA . GLU A 1 82 ? 23.855 -3.318 -28.331 1.00 55.00 82 GLU A CA 1
ATOM 669 C C . GLU A 1 82 ? 25.000 -2.293 -28.321 1.00 55.00 82 GLU A C 1
ATOM 671 O O . GLU A 1 82 ? 25.349 -1.723 -27.292 1.00 55.00 82 GLU A O 1
ATOM 676 N N . SER A 1 83 ? 25.634 -2.057 -29.474 1.00 50.31 83 SER A N 1
ATOM 677 C CA . SER A 1 83 ? 26.559 -0.931 -29.647 1.00 50.31 83 SER A CA 1
ATOM 678 C C . SER A 1 83 ? 25.780 0.372 -29.850 1.00 50.31 83 SER A C 1
ATOM 680 O O . SER A 1 83 ? 25.914 1.033 -30.879 1.00 50.31 83 SER A O 1
ATOM 682 N N . SER A 1 84 ? 24.933 0.739 -28.893 1.00 51.16 84 SER A N 1
ATOM 683 C CA . SER A 1 84 ? 24.487 2.123 -28.774 1.00 51.16 84 SER A CA 1
ATOM 684 C C . SER A 1 84 ? 25.697 2.937 -28.325 1.00 51.16 84 SER A C 1
ATOM 686 O O . SER A 1 84 ? 26.268 2.678 -27.265 1.00 51.16 84 SER A O 1
ATOM 688 N N . GLN A 1 85 ? 26.133 3.851 -29.194 1.00 51.75 85 GLN A N 1
ATOM 689 C CA . GLN A 1 85 ? 27.181 4.833 -28.933 1.00 51.75 85 GLN A CA 1
ATOM 690 C C . GLN A 1 85 ? 27.055 5.388 -27.512 1.00 51.75 85 GLN A C 1
ATOM 692 O O . GLN A 1 85 ? 25.953 5.657 -27.039 1.00 51.75 85 GLN A O 1
ATOM 697 N N . GLY A 1 86 ? 28.196 5.499 -26.832 1.00 48.03 86 GLY A N 1
ATOM 698 C CA . GLY A 1 86 ? 28.276 5.883 -25.433 1.00 48.03 86 GLY A CA 1
ATOM 699 C C . GLY A 1 86 ? 27.608 7.224 -25.163 1.00 48.03 86 GLY A C 1
ATOM 700 O O . GLY A 1 86 ? 28.221 8.272 -25.339 1.00 48.03 86 GLY A O 1
ATOM 701 N N . ASN A 1 87 ? 26.384 7.175 -24.652 1.00 48.66 87 ASN A N 1
ATOM 702 C CA . ASN A 1 87 ? 25.858 8.269 -23.863 1.00 48.66 87 ASN A CA 1
ATOM 703 C C . ASN A 1 87 ? 26.588 8.194 -22.523 1.00 48.66 87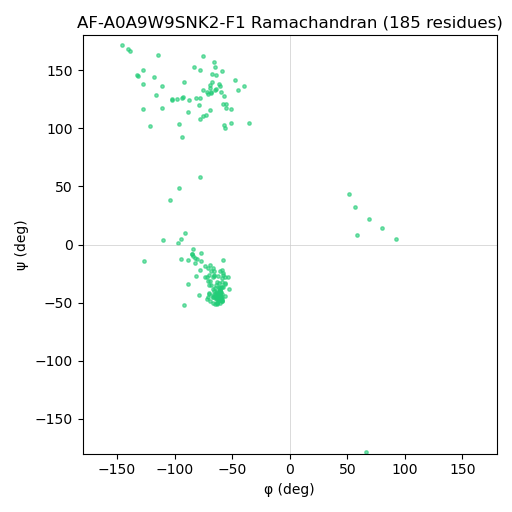 ASN A C 1
ATOM 705 O O . ASN A 1 87 ? 26.443 7.219 -21.780 1.00 48.66 87 ASN A O 1
ATOM 709 N N . ASP A 1 88 ? 27.442 9.188 -22.266 1.00 56.44 88 ASP A N 1
ATOM 710 C CA . ASP A 1 88 ? 28.120 9.371 -20.986 1.00 56.44 88 ASP A CA 1
ATOM 711 C C . ASP A 1 88 ? 27.092 9.177 -19.859 1.00 56.44 88 ASP A C 1
ATOM 713 O O . ASP A 1 88 ? 25.967 9.683 -19.908 1.00 56.44 88 ASP A O 1
ATOM 717 N N . ILE A 1 89 ? 27.462 8.390 -18.848 1.00 58.66 89 ILE A N 1
ATOM 718 C CA . ILE A 1 89 ? 26.621 8.105 -17.683 1.00 58.66 89 ILE A CA 1
ATOM 719 C C . ILE A 1 89 ? 26.161 9.425 -17.051 1.00 58.66 89 ILE A C 1
ATOM 721 O O . ILE A 1 89 ? 25.068 9.477 -16.498 1.00 58.66 89 ILE A O 1
ATOM 725 N N . ARG A 1 90 ? 26.943 10.508 -17.183 1.00 57.47 90 ARG A N 1
ATOM 726 C CA . ARG A 1 90 ? 26.539 11.862 -16.781 1.00 57.47 90 ARG A CA 1
ATOM 727 C C . ARG A 1 90 ? 25.351 12.397 -17.575 1.00 57.47 90 ARG A C 1
ATOM 729 O O . ARG A 1 90 ? 24.462 12.972 -16.959 1.00 57.47 90 ARG A O 1
ATOM 736 N N . THR A 1 91 ? 25.293 12.169 -18.884 1.00 55.12 91 THR A N 1
ATOM 737 C CA . THR A 1 91 ? 24.172 12.571 -19.745 1.00 55.12 91 THR A CA 1
ATOM 738 C C . THR A 1 91 ? 22.932 11.740 -19.448 1.00 55.12 91 THR A C 1
ATOM 740 O O . THR A 1 91 ? 21.859 12.302 -19.294 1.00 55.12 91 THR A O 1
ATOM 743 N N . LEU A 1 92 ? 23.076 10.425 -19.238 1.00 57.03 92 LEU A N 1
ATOM 744 C CA . LEU A 1 92 ? 21.958 9.563 -18.827 1.00 57.03 92 LEU A CA 1
ATOM 745 C C . LEU A 1 92 ? 21.474 9.873 -17.403 1.00 57.03 92 LEU A C 1
ATOM 747 O O . LEU A 1 92 ? 20.280 9.787 -17.126 1.00 57.03 92 LEU A O 1
ATOM 751 N N . LEU A 1 93 ? 22.380 10.239 -16.490 1.00 58.25 93 LEU A N 1
ATOM 752 C CA . LEU A 1 93 ? 22.038 10.723 -15.151 1.00 58.25 93 LEU A CA 1
ATOM 753 C C . LEU A 1 93 ? 21.406 12.108 -15.206 1.00 58.25 93 LEU A C 1
ATOM 755 O O . LEU A 1 93 ? 20.519 12.357 -14.409 1.00 58.25 93 LEU A O 1
ATOM 759 N N . GLN A 1 94 ? 21.808 12.992 -16.121 1.00 56.12 94 GLN A N 1
ATOM 760 C CA . GLN A 1 94 ? 21.135 14.270 -16.334 1.00 56.12 94 GLN A CA 1
ATOM 761 C C . GLN A 1 94 ? 19.756 14.044 -16.946 1.00 56.12 94 GLN A C 1
ATOM 763 O O . GLN A 1 94 ? 18.788 14.536 -16.387 1.00 56.12 94 GLN A O 1
ATOM 768 N N . GLU A 1 95 ? 19.604 13.240 -17.991 1.00 50.53 95 GLU A N 1
ATOM 769 C CA . GLU A 1 95 ? 18.299 12.898 -18.571 1.00 50.53 95 GLU A CA 1
ATOM 770 C C . GLU A 1 95 ? 17.380 12.206 -17.555 1.00 50.53 95 GLU A C 1
ATOM 772 O O . GLU A 1 95 ? 16.193 12.517 -17.510 1.00 50.53 95 GLU A O 1
ATOM 777 N N . LYS A 1 96 ? 17.915 11.350 -16.671 1.00 50.06 96 LYS A N 1
ATOM 778 C CA . LYS A 1 96 ? 17.186 10.743 -15.538 1.00 50.06 96 LYS A CA 1
ATOM 779 C C . LYS A 1 96 ? 17.108 11.600 -14.273 1.00 50.06 96 LYS A C 1
ATOM 781 O O . LYS A 1 96 ? 16.369 11.235 -13.372 1.00 50.06 96 LYS A O 1
ATOM 786 N N . ALA A 1 97 ? 17.837 12.705 -14.170 1.00 49.22 97 ALA A N 1
ATOM 787 C CA . ALA A 1 97 ? 17.664 13.701 -13.110 1.00 49.22 97 ALA A CA 1
ATOM 788 C C . ALA A 1 97 ? 16.612 14.739 -13.524 1.00 49.22 97 ALA A C 1
ATOM 790 O O . ALA A 1 97 ? 15.823 15.168 -12.688 1.00 49.22 97 ALA A O 1
ATOM 791 N N . HIS A 1 98 ? 16.532 15.066 -14.819 1.00 47.06 98 HIS A N 1
ATOM 792 C CA . HIS A 1 98 ? 15.412 15.795 -15.424 1.00 47.06 98 HIS A CA 1
ATOM 793 C C . HIS A 1 98 ? 14.172 14.896 -15.562 1.00 47.06 98 HIS A C 1
ATOM 795 O O . HIS A 1 98 ? 13.048 15.378 -15.461 1.00 47.06 98 HIS A O 1
ATOM 801 N N . SER A 1 99 ? 14.385 13.582 -15.695 1.00 46.81 99 SER A N 1
ATOM 802 C CA . SER A 1 99 ? 13.387 12.521 -15.518 1.00 46.81 99 SER A CA 1
ATOM 803 C C . SER A 1 99 ? 13.575 11.804 -14.182 1.00 46.81 99 SER A C 1
ATOM 805 O O . SER A 1 99 ? 13.366 10.590 -14.086 1.00 46.81 99 SER A O 1
ATOM 807 N N . ALA A 1 100 ? 13.917 12.550 -13.118 1.00 40.16 100 ALA A N 1
ATOM 808 C CA . ALA A 1 100 ? 13.439 12.147 -11.799 1.00 40.16 100 ALA A CA 1
ATOM 809 C C . ALA A 1 100 ? 11.945 11.864 -11.996 1.00 40.16 100 ALA A C 1
ATOM 811 O O . ALA A 1 100 ? 11.356 12.594 -12.800 1.00 40.16 100 ALA A O 1
ATOM 812 N N . PRO A 1 101 ? 11.326 10.835 -11.379 1.00 44.81 101 PRO A N 1
ATOM 813 C CA . PRO A 1 101 ? 9.881 10.695 -11.472 1.00 44.81 101 PRO A CA 1
ATOM 814 C C . PRO A 1 101 ? 9.341 12.060 -11.081 1.00 44.81 101 PRO A C 1
ATOM 816 O O . PRO A 1 101 ? 9.483 12.458 -9.921 1.00 44.81 101 PRO A O 1
ATOM 819 N N . GLN A 1 102 ? 8.885 12.834 -12.077 1.00 48.78 102 GLN A N 1
ATOM 820 C CA . GLN A 1 102 ? 8.315 14.147 -11.851 1.00 48.78 102 GLN A CA 1
ATOM 821 C C . GLN A 1 102 ? 7.309 13.840 -10.776 1.00 48.78 102 GLN A C 1
ATOM 823 O O . GLN A 1 102 ? 6.508 12.940 -11.029 1.00 48.78 102 GLN A O 1
ATOM 828 N N . LYS A 1 103 ? 7.462 14.414 -9.568 1.00 50.69 103 LYS A N 1
ATOM 829 C CA . LYS A 1 103 ? 6.573 14.156 -8.425 1.00 50.69 103 LYS A CA 1
ATOM 830 C C . LYS A 1 103 ? 5.189 13.973 -9.014 1.00 50.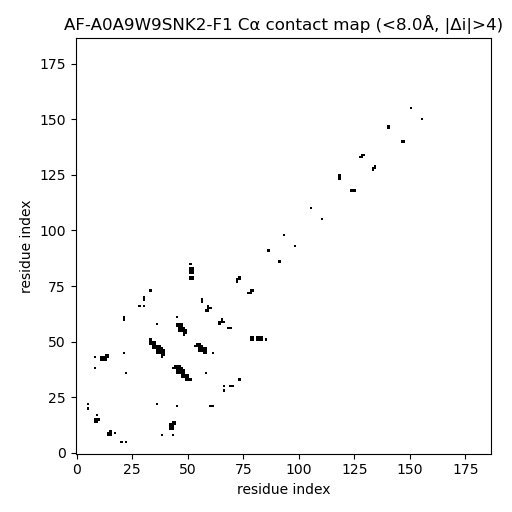69 103 LYS A C 1
ATOM 832 O O . LYS A 1 103 ? 4.694 14.976 -9.529 1.00 50.69 103 LYS A O 1
ATOM 837 N N . ALA A 1 104 ? 4.699 12.725 -9.094 1.00 62.44 104 ALA A N 1
ATOM 838 C CA . ALA A 1 104 ? 3.666 12.376 -10.068 1.00 62.44 104 ALA A CA 1
ATOM 839 C C . ALA A 1 104 ? 2.512 13.318 -9.795 1.00 62.44 104 ALA A C 1
ATOM 841 O O . ALA A 1 104 ? 1.898 13.260 -8.728 1.00 62.44 104 ALA A O 1
ATOM 842 N N . THR A 1 105 ? 2.385 14.332 -10.647 1.00 78.06 105 THR A N 1
ATOM 843 C CA . THR A 1 105 ? 1.589 15.486 -10.267 1.00 78.06 105 THR A CA 1
ATOM 844 C C . THR A 1 105 ? 0.172 15.002 -10.409 1.00 78.06 105 THR A C 1
ATOM 846 O O . THR A 1 105 ? -0.147 14.316 -11.381 1.00 78.06 105 THR A O 1
ATOM 849 N N . PHE A 1 106 ? -0.657 15.260 -9.403 1.00 85.25 106 PHE A N 1
ATOM 850 C CA . PHE A 1 106 ? -2.033 14.814 -9.472 1.00 85.25 106 PHE A CA 1
ATOM 851 C C . PHE A 1 106 ? -2.656 15.368 -10.757 1.00 85.25 106 PHE A C 1
ATOM 853 O O . PHE A 1 106 ? -2.747 16.582 -10.937 1.00 85.25 106 PHE A O 1
ATOM 860 N N . THR A 1 107 ? -3.068 14.474 -11.651 1.00 94.00 107 THR A N 1
ATOM 861 C CA . THR A 1 107 ? -3.900 14.816 -12.798 1.00 94.00 107 THR A CA 1
ATOM 862 C C . THR A 1 107 ? -5.212 14.070 -12.662 1.00 94.00 107 THR A C 1
ATOM 864 O O . THR A 1 107 ? -5.260 12.933 -12.187 1.00 94.00 107 THR A O 1
ATOM 867 N N . HIS A 1 108 ? -6.293 14.715 -13.090 1.00 92.75 108 HIS A N 1
ATOM 868 C CA . HIS A 1 108 ? -7.614 14.098 -13.072 1.00 92.75 108 HIS A CA 1
ATOM 869 C C . HIS A 1 108 ? -7.650 12.803 -13.901 1.00 92.75 108 HIS A C 1
ATOM 871 O O . HIS A 1 108 ? -8.267 11.822 -13.495 1.00 92.75 108 HIS A O 1
ATOM 877 N N . GLN A 1 109 ? -6.926 12.780 -15.022 1.00 93.62 109 GLN A N 1
ATOM 878 C CA . GLN A 1 109 ? -6.824 11.613 -15.892 1.00 93.62 109 GLN A CA 1
ATOM 879 C C . GLN A 1 109 ? -6.129 10.432 -15.196 1.00 93.62 109 GLN A C 1
ATOM 881 O O . GLN A 1 109 ? -6.699 9.346 -15.132 1.00 93.62 109 GLN A O 1
ATOM 886 N N . ALA A 1 110 ? -4.953 10.653 -14.595 1.00 92.06 110 ALA A N 1
ATOM 887 C CA . ALA A 1 110 ? -4.237 9.599 -13.871 1.00 92.06 110 ALA A CA 1
ATOM 888 C C . ALA A 1 110 ? -5.035 9.081 -12.661 1.00 92.06 110 ALA A C 1
ATOM 890 O O . ALA A 1 110 ? -4.960 7.901 -12.319 1.00 92.06 110 ALA A O 1
ATOM 891 N N . TRP A 1 111 ? -5.828 9.949 -12.024 1.00 93.50 111 TRP A N 1
ATOM 892 C CA . TRP A 1 111 ? -6.749 9.547 -10.964 1.00 93.50 111 TRP A CA 1
ATOM 893 C C . TRP A 1 111 ? -7.835 8.591 -11.474 1.00 93.50 111 TRP A C 1
ATOM 895 O O . TRP A 1 111 ? -8.014 7.521 -10.893 1.00 93.50 111 TRP A O 1
ATOM 905 N N . ILE A 1 112 ? -8.523 8.938 -12.568 1.00 95.62 112 ILE A N 1
ATOM 906 C CA . ILE A 1 112 ? -9.553 8.076 -13.170 1.00 95.62 112 ILE A CA 1
ATOM 907 C C . ILE A 1 112 ? -8.960 6.725 -13.577 1.00 95.62 112 ILE A C 1
ATOM 909 O O . ILE A 1 112 ? -9.519 5.684 -13.235 1.00 95.62 112 ILE A O 1
ATOM 913 N N . GLU A 1 113 ? -7.815 6.725 -14.260 1.00 95.62 113 GLU A N 1
ATOM 914 C CA . GLU A 1 113 ? -7.135 5.496 -14.683 1.00 95.62 113 GLU A CA 1
ATOM 915 C C . GLU A 1 113 ? -6.747 4.617 -13.488 1.00 95.62 113 GLU A C 1
ATOM 917 O O . GLU A 1 113 ? -6.957 3.402 -13.516 1.00 95.62 113 GLU A O 1
ATOM 922 N N . GLY A 1 114 ? -6.258 5.225 -12.402 1.00 94.69 114 GLY A N 1
ATOM 923 C CA . GLY A 1 114 ? -5.965 4.526 -11.153 1.00 94.69 114 GLY A CA 1
ATOM 924 C C . GLY A 1 114 ? -7.201 3.866 -10.536 1.00 94.69 114 GLY A C 1
ATOM 925 O O . GLY A 1 114 ? -7.138 2.706 -10.128 1.00 94.69 114 GLY A O 1
ATOM 926 N N . VAL A 1 115 ? -8.342 4.563 -10.518 1.00 95.31 115 VAL A N 1
ATOM 927 C CA . VAL A 1 115 ? -9.616 4.019 -10.016 1.00 95.31 115 VAL A CA 1
ATOM 928 C C . VAL A 1 115 ? -10.110 2.863 -10.892 1.00 95.31 115 VAL A C 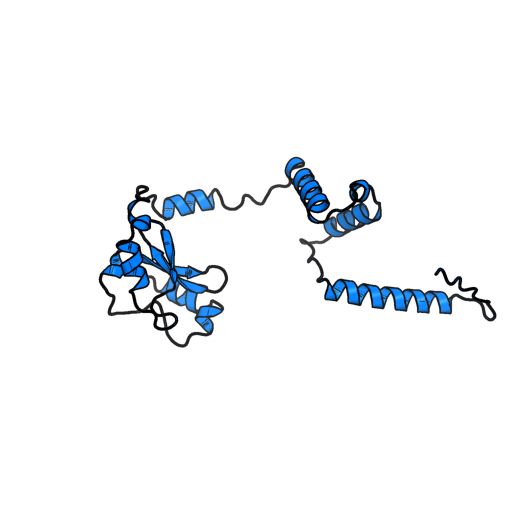1
ATOM 930 O O . VAL A 1 115 ? -10.479 1.814 -10.362 1.00 95.31 115 VAL A O 1
ATOM 933 N N . ILE A 1 116 ? -10.073 3.008 -12.221 1.00 95.94 116 ILE A N 1
ATOM 934 C CA . ILE A 1 116 ? -10.468 1.946 -13.162 1.00 95.94 116 ILE A CA 1
ATOM 935 C C . ILE A 1 116 ? -9.584 0.708 -12.972 1.00 95.94 116 ILE A C 1
ATOM 937 O O . ILE A 1 116 ? -10.094 -0.409 -12.853 1.00 95.94 116 ILE A O 1
ATOM 941 N N . SER A 1 117 ? -8.266 0.900 -12.900 1.00 97.00 117 SER A N 1
ATOM 942 C CA . SER A 1 117 ? -7.301 -0.182 -12.685 1.00 97.00 117 SER A CA 1
ATOM 943 C C . SER A 1 117 ? -7.560 -0.912 -11.363 1.00 97.00 117 SER A C 1
ATOM 945 O O . SER A 1 117 ? -7.624 -2.139 -11.332 1.00 97.00 117 SER A O 1
ATOM 947 N N . PHE A 1 118 ? -7.820 -0.173 -10.280 1.00 95.75 118 PHE A N 1
ATOM 948 C CA . PHE A 1 118 ? -8.143 -0.746 -8.973 1.00 95.75 118 PHE A CA 1
ATOM 949 C C . PHE A 1 118 ? -9.409 -1.618 -8.998 1.00 95.75 118 PHE A C 1
ATOM 951 O O . PHE A 1 118 ? -9.383 -2.764 -8.544 1.00 95.75 118 PHE A O 1
ATOM 958 N N . ILE A 1 119 ? -10.509 -1.097 -9.553 1.00 96.50 119 ILE A N 1
ATOM 959 C CA . ILE A 1 119 ? -11.793 -1.811 -9.620 1.00 96.50 119 ILE A CA 1
ATOM 960 C C . ILE A 1 119 ? -11.660 -3.082 -10.457 1.00 96.50 119 ILE A C 1
ATOM 962 O O . ILE A 1 119 ? -12.104 -4.151 -10.039 1.00 96.50 119 ILE A O 1
ATOM 966 N N . THR A 1 120 ? -11.035 -2.975 -11.629 1.00 95.00 120 THR A N 1
ATOM 967 C CA . THR A 1 120 ? -10.912 -4.094 -12.572 1.00 95.00 120 THR A CA 1
ATOM 968 C C . THR A 1 120 ? -9.962 -5.176 -12.064 1.00 95.00 120 THR A C 1
ATOM 970 O O . THR A 1 120 ? -10.310 -6.357 -12.124 1.00 95.00 120 THR A O 1
ATOM 973 N N . ALA A 1 121 ? -8.815 -4.803 -11.487 1.00 96.88 121 ALA A N 1
ATOM 974 C CA . ALA A 1 121 ? -7.852 -5.753 -10.928 1.00 96.88 121 ALA A CA 1
ATOM 975 C C . ALA A 1 121 ? -8.447 -6.584 -9.780 1.00 96.88 121 ALA A C 1
ATOM 977 O O . ALA A 1 121 ? -8.160 -7.776 -9.665 1.00 96.88 121 ALA A O 1
ATOM 978 N N . LEU A 1 122 ? -9.297 -5.971 -8.951 1.00 95.44 122 LEU A N 1
ATOM 979 C CA . LEU A 1 122 ? -9.934 -6.621 -7.801 1.00 95.44 122 LEU A CA 1
ATOM 980 C C . LEU A 1 122 ? -11.351 -7.138 -8.086 1.00 95.44 122 LEU A C 1
ATOM 982 O O . LEU A 1 122 ? -11.978 -7.702 -7.191 1.00 95.44 122 LEU A O 1
ATOM 986 N N . ARG A 1 123 ? -11.848 -6.974 -9.321 1.00 96.19 123 ARG A N 1
ATOM 987 C CA . ARG A 1 123 ? -13.205 -7.355 -9.758 1.00 96.19 123 ARG A CA 1
ATOM 988 C C . ARG A 1 123 ? -14.304 -6.807 -8.841 1.00 96.19 123 ARG A C 1
ATOM 990 O O . ARG A 1 123 ? -15.244 -7.515 -8.481 1.00 96.19 123 ARG A O 1
ATOM 997 N N . LEU A 1 124 ? -14.168 -5.548 -8.443 1.00 96.00 124 LEU A N 1
ATOM 998 C CA . LEU A 1 124 ? -15.134 -4.877 -7.577 1.00 96.00 124 LEU A CA 1
ATOM 999 C C . LEU A 1 124 ? -16.314 -4.331 -8.404 1.00 96.00 124 LEU A C 1
ATOM 1001 O O . LEU A 1 124 ? -16.136 -4.016 -9.583 1.00 96.00 124 LEU A O 1
ATOM 1005 N N . PRO A 1 125 ? -17.517 -4.179 -7.822 1.00 96.56 125 PRO A N 1
ATOM 1006 C CA . PRO A 1 125 ? -18.616 -3.485 -8.487 1.00 96.56 125 PRO A CA 1
ATOM 1007 C C . PRO A 1 125 ? -18.252 -2.024 -8.773 1.00 96.56 125 PRO A C 1
ATOM 1009 O O . PRO A 1 125 ? -17.718 -1.340 -7.899 1.00 96.56 125 PRO A O 1
ATOM 1012 N N . PHE A 1 126 ? -18.607 -1.508 -9.954 1.00 93.69 126 PHE A N 1
ATOM 1013 C CA . PHE A 1 126 ? -18.364 -0.099 -10.297 1.00 93.69 126 PHE A CA 1
ATOM 1014 C C . PHE A 1 126 ? -19.049 0.870 -9.327 1.00 93.69 126 PHE A C 1
ATOM 1016 O O . PHE A 1 126 ? -18.477 1.901 -8.993 1.00 93.69 126 PHE A O 1
ATOM 1023 N N . GLN A 1 127 ? -20.208 0.483 -8.786 1.00 96.50 127 GLN A N 1
ATOM 1024 C CA . GLN A 1 127 ? -20.963 1.234 -7.774 1.00 96.50 127 GLN A CA 1
ATOM 1025 C C . GLN A 1 127 ? -20.165 1.507 -6.485 1.00 96.50 127 GLN A C 1
ATOM 1027 O O . GLN A 1 127 ? -20.560 2.355 -5.689 1.00 96.50 127 GLN A O 1
ATOM 1032 N N . LEU A 1 128 ? -19.023 0.839 -6.267 1.00 95.00 128 LEU A N 1
ATOM 1033 C CA . LEU A 1 128 ? -18.121 1.136 -5.153 1.00 95.00 128 LEU A CA 1
ATOM 1034 C C . LEU A 1 128 ? -17.742 2.622 -5.095 1.00 95.00 128 LEU A C 1
ATOM 1036 O O . LEU A 1 128 ? -17.655 3.178 -4.002 1.00 95.00 128 LEU A O 1
ATOM 1040 N N . VAL A 1 129 ? -17.541 3.265 -6.252 1.00 94.62 129 VAL A N 1
ATOM 1041 C CA . VAL A 1 129 ? -17.125 4.677 -6.319 1.00 94.62 129 VAL A CA 1
ATOM 1042 C C . VAL A 1 129 ? -18.209 5.648 -5.873 1.00 94.62 129 VAL A C 1
ATOM 1044 O O . VAL A 1 129 ? -17.875 6.783 -5.564 1.00 94.62 129 VAL A O 1
ATOM 1047 N N . GLU A 1 130 ? -19.467 5.205 -5.834 1.00 95.81 130 GLU A N 1
ATOM 1048 C CA . GLU A 1 130 ? -20.631 5.968 -5.365 1.00 95.81 130 GLU A CA 1
ATOM 1049 C C . GLU A 1 130 ? -20.928 5.688 -3.882 1.00 95.81 130 GLU A C 1
ATOM 1051 O O . GLU A 1 130 ? -21.710 6.390 -3.238 1.00 95.81 130 GLU A O 1
ATOM 1056 N N . HIS A 1 131 ? -20.310 4.651 -3.305 1.00 96.88 131 HIS A N 1
ATOM 1057 C CA . HIS A 1 131 ? -20.616 4.218 -1.952 1.00 96.88 131 HIS A CA 1
ATOM 1058 C C . HIS A 1 131 ? -20.091 5.230 -0.912 1.00 96.88 131 HIS A C 1
ATOM 1060 O O . HIS A 1 131 ? -18.898 5.560 -0.898 1.00 96.88 131 HIS A O 1
ATOM 1066 N N . PRO A 1 132 ? -20.917 5.690 0.049 1.00 96.19 132 PRO A N 1
ATOM 1067 C CA . PRO A 1 132 ? -20.546 6.775 0.962 1.00 96.19 132 PRO A CA 1
ATOM 1068 C C . PRO A 1 132 ? -19.325 6.453 1.832 1.00 96.19 132 PRO A C 1
ATOM 1070 O O . PRO A 1 132 ? -18.527 7.343 2.127 1.00 96.19 132 PRO A O 1
ATOM 1073 N N . GLN A 1 133 ? -19.129 5.185 2.212 1.00 95.25 133 GLN A N 1
ATOM 1074 C CA . GLN A 1 133 ? -17.951 4.780 2.992 1.00 95.25 133 GLN A CA 1
ATOM 1075 C C . GLN A 1 133 ? -16.650 4.863 2.182 1.00 95.25 133 GLN A C 1
ATOM 1077 O O . GLN A 1 133 ? -15.607 5.182 2.749 1.00 95.25 133 GLN A O 1
ATOM 1082 N N . PHE A 1 134 ? -16.705 4.637 0.865 1.00 95.06 134 PHE A N 1
ATOM 1083 C CA . PHE A 1 134 ? -15.541 4.790 -0.006 1.00 95.06 134 PHE A CA 1
ATOM 1084 C C . PHE A 1 134 ? -15.114 6.263 -0.075 1.00 95.06 134 PHE A C 1
ATOM 1086 O O . PHE A 1 134 ? -13.949 6.591 0.156 1.00 95.06 134 PHE A O 1
ATOM 1093 N N . HIS A 1 135 ? -16.072 7.179 -0.252 1.00 95.19 135 HIS A N 1
ATOM 1094 C CA . HIS A 1 135 ? -15.805 8.618 -0.179 1.00 95.19 135 HIS A CA 1
ATOM 1095 C C . HIS A 1 135 ? -15.290 9.059 1.196 1.00 95.19 135 HIS A C 1
ATOM 1097 O O . HIS A 1 135 ? -14.395 9.903 1.277 1.00 95.19 135 HIS A O 1
ATOM 1103 N N . ALA A 1 136 ? -15.852 8.516 2.280 1.00 95.56 136 ALA A N 1
ATOM 1104 C CA . ALA A 1 136 ? -15.420 8.833 3.638 1.00 95.56 136 ALA A CA 1
ATOM 1105 C C . ALA A 1 136 ? -13.955 8.438 3.873 1.00 95.56 136 ALA A C 1
ATOM 1107 O O . ALA A 1 136 ? -13.199 9.233 4.428 1.00 95.56 136 ALA A O 1
ATOM 1108 N N . LEU A 1 137 ? -13.531 7.267 3.384 1.00 95.06 137 LEU A N 1
ATOM 1109 C CA . LEU A 1 137 ? -12.142 6.814 3.474 1.00 95.06 137 LEU A CA 1
ATOM 1110 C C . LEU A 1 137 ? -11.179 7.789 2.780 1.00 95.06 137 LEU A C 1
ATOM 1112 O O . LEU A 1 137 ? -10.182 8.195 3.374 1.00 95.06 137 LEU A O 1
ATOM 1116 N N . ILE A 1 138 ? -11.503 8.220 1.557 1.00 94.56 138 ILE A N 1
ATOM 1117 C CA . ILE A 1 138 ? -10.686 9.187 0.805 1.00 94.56 138 ILE A CA 1
ATOM 1118 C C . ILE A 1 138 ? -10.625 10.531 1.540 1.00 94.56 138 ILE A C 1
ATOM 1120 O O . ILE A 1 138 ? -9.556 11.133 1.645 1.00 94.56 138 ILE A O 1
ATOM 1124 N N . LYS A 1 139 ? -11.756 11.008 2.077 1.00 95.06 139 LYS A N 1
ATOM 1125 C CA . LYS A 1 139 ? -11.800 12.246 2.871 1.00 95.06 139 LYS A CA 1
ATOM 1126 C C . LYS A 1 139 ? -10.889 12.156 4.094 1.00 95.06 139 LYS A C 1
ATOM 1128 O O . LYS A 1 139 ? -10.118 13.080 4.312 1.00 95.06 139 LYS A O 1
ATOM 1133 N N . ILE A 1 140 ? -10.932 11.052 4.843 1.00 94.50 140 ILE A N 1
ATOM 1134 C CA . ILE A 1 140 ? -10.064 10.834 6.012 1.00 94.50 140 ILE A CA 1
ATOM 1135 C C . ILE A 1 140 ? -8.591 10.802 5.594 1.00 94.50 140 ILE A C 1
ATOM 1137 O O . ILE A 1 140 ? -7.775 11.488 6.201 1.00 94.50 140 ILE A O 1
ATOM 1141 N N . ALA A 1 141 ? -8.254 10.074 4.527 1.00 94.31 141 ALA A N 1
ATOM 1142 C CA . ALA A 1 141 ? -6.885 10.005 4.020 1.00 94.31 141 ALA A CA 1
ATOM 1143 C C . ALA A 1 141 ? -6.329 11.389 3.642 1.00 94.31 141 ALA A C 1
ATOM 1145 O O . ALA A 1 141 ? -5.162 11.671 3.893 1.00 94.31 141 ALA A O 1
ATOM 1146 N N . ARG A 1 142 ? -7.169 12.281 3.095 1.00 93.50 142 ARG A N 1
ATOM 1147 C CA . ARG A 1 142 ? -6.787 13.667 2.768 1.00 93.50 142 ARG A CA 1
ATOM 1148 C C . ARG A 1 142 ? -6.524 14.552 3.986 1.00 93.50 142 ARG A C 1
ATOM 1150 O O . ARG A 1 142 ? -5.863 15.573 3.831 1.00 93.50 142 ARG A O 1
ATOM 1157 N N . LEU A 1 143 ? -7.067 14.209 5.153 1.00 94.81 143 LEU A N 1
ATOM 1158 C CA . LEU A 1 143 ? -6.836 14.947 6.399 1.00 94.81 143 LEU A CA 1
ATOM 1159 C C . LEU A 1 143 ? -5.522 14.543 7.081 1.00 94.81 143 LEU A C 1
ATOM 1161 O O . LEU A 1 143 ? -5.102 15.211 8.024 1.00 94.81 143 LEU A O 1
ATOM 1165 N N . ALA A 1 144 ? -4.882 13.457 6.640 1.00 92.69 144 ALA A N 1
ATOM 1166 C CA . ALA A 1 144 ? -3.624 13.011 7.215 1.00 92.69 144 ALA A CA 1
ATOM 1167 C C . ALA A 1 144 ? -2.493 14.022 6.916 1.00 92.69 144 ALA A C 1
ATOM 1169 O O . ALA A 1 144 ? -2.413 14.545 5.803 1.00 92.69 144 ALA A O 1
ATOM 1170 N N . PRO A 1 145 ? -1.591 14.291 7.882 1.00 90.62 145 PRO A N 1
ATOM 1171 C CA . PRO A 1 145 ? -0.487 15.244 7.706 1.00 90.62 145 PRO A CA 1
ATOM 1172 C C . PRO A 1 145 ? 0.546 14.779 6.666 1.00 90.62 145 PRO A C 1
ATOM 1174 O O . PRO A 1 145 ? 1.311 15.577 6.130 1.00 90.62 145 PRO A O 1
ATOM 1177 N N . SER A 1 146 ? 0.570 13.480 6.384 1.00 90.31 146 SER A N 1
ATOM 1178 C CA . SER A 1 146 ? 1.390 12.830 5.371 1.00 90.31 146 SER A CA 1
ATOM 1179 C C . SER A 1 146 ? 0.610 11.664 4.763 1.00 90.31 146 SER A C 1
ATOM 1181 O O . SER A 1 146 ? -0.478 11.323 5.230 1.00 90.31 146 SER A O 1
ATOM 1183 N N . PHE A 1 147 ? 1.148 11.060 3.699 1.00 87.56 147 PHE A N 1
ATOM 1184 C CA . PHE A 1 147 ? 0.511 9.911 3.059 1.00 87.56 147 PHE A CA 1
ATOM 1185 C C . PHE A 1 147 ? 0.270 8.790 4.088 1.00 87.56 147 PHE A C 1
ATOM 1187 O O . PHE A 1 147 ? 1.237 8.336 4.709 1.00 87.56 147 PHE A O 1
ATOM 1194 N N . PRO A 1 148 ? -0.987 8.355 4.293 1.00 91.38 148 PRO A N 1
ATOM 1195 C CA . PRO A 1 148 ? -1.301 7.379 5.323 1.00 91.38 148 PRO A CA 1
ATOM 1196 C C . PRO A 1 148 ? -0.737 6.006 4.957 1.00 91.38 148 PRO A C 1
ATOM 1198 O O . PRO A 1 148 ? -0.854 5.549 3.819 1.00 91.38 148 PRO A O 1
ATOM 1201 N N . GLU A 1 149 ? -0.153 5.327 5.940 1.00 92.75 149 GLU A N 1
ATOM 1202 C CA . GLU A 1 149 ? 0.296 3.950 5.768 1.00 92.75 149 GLU A CA 1
ATOM 1203 C C . GLU A 1 149 ? -0.913 3.020 5.602 1.00 92.75 149 GLU A C 1
ATOM 1205 O O . GLU A 1 149 ? -1.879 3.077 6.369 1.00 92.75 149 GLU A O 1
ATOM 1210 N N . ILE A 1 150 ? -0.869 2.156 4.587 1.00 93.19 150 ILE A N 1
ATOM 1211 C CA . ILE A 1 150 ? -1.930 1.178 4.351 1.00 93.19 150 ILE A CA 1
ATOM 1212 C C . ILE A 1 150 ? -1.733 0.014 5.332 1.00 93.19 150 ILE A C 1
ATOM 1214 O O . ILE A 1 150 ? -0.695 -0.651 5.283 1.00 93.19 150 ILE A O 1
ATOM 1218 N N . PRO A 1 151 ? -2.710 -0.282 6.208 1.00 94.12 151 PRO A N 1
ATOM 1219 C CA . PRO A 1 151 ? -2.567 -1.347 7.188 1.00 94.12 151 PRO A CA 1
ATOM 1220 C C . PRO A 1 151 ? -2.524 -2.725 6.520 1.00 94.12 151 PRO A C 1
ATOM 1222 O O . PRO A 1 151 ? -3.208 -2.995 5.532 1.00 94.12 151 PRO A O 1
ATOM 1225 N N . SER A 1 152 ? -1.762 -3.642 7.118 1.00 96.44 152 SER A N 1
ATOM 1226 C CA . SER A 1 152 ? -1.698 -5.028 6.651 1.00 96.44 152 SER A CA 1
ATOM 1227 C C . SER A 1 152 ? -3.037 -5.760 6.822 1.00 96.44 152 SER A C 1
ATOM 1229 O O . SER A 1 152 ? -3.826 -5.459 7.722 1.00 96.44 152 SER A O 1
ATOM 1231 N N . ALA A 1 153 ? -3.258 -6.818 6.037 1.00 95.94 153 ALA A N 1
ATOM 1232 C CA . ALA A 1 153 ? -4.432 -7.684 6.186 1.00 95.94 153 ALA A CA 1
ATOM 1233 C C . ALA A 1 153 ? -4.538 -8.324 7.585 1.00 95.94 153 ALA A C 1
ATOM 1235 O O . ALA A 1 153 ? -5.633 -8.628 8.060 1.00 95.94 153 ALA A O 1
ATOM 1236 N N . TYR A 1 154 ? -3.408 -8.556 8.262 1.00 97.44 154 TYR A N 1
ATOM 1237 C CA . TYR A 1 154 ? -3.406 -8.999 9.656 1.00 97.44 154 TYR A CA 1
ATOM 1238 C C . TYR A 1 154 ? -3.955 -7.904 10.577 1.00 97.44 154 TYR A C 1
ATOM 1240 O O . TYR A 1 154 ? -4.886 -8.159 11.341 1.00 97.44 154 TYR A O 1
ATOM 1248 N N . THR A 1 155 ? -3.437 -6.680 10.443 1.00 96.50 155 THR A N 1
ATOM 1249 C CA . THR A 1 155 ? -3.860 -5.516 11.230 1.00 96.50 155 THR A CA 1
ATOM 1250 C C . THR A 1 155 ? -5.350 -5.239 11.048 1.00 96.50 155 THR A C 1
ATOM 1252 O O . THR A 1 155 ? -6.066 -5.143 12.039 1.00 96.50 155 THR A O 1
ATOM 1255 N N . VAL A 1 156 ? -5.844 -5.205 9.804 1.00 96.81 156 VAL A N 1
ATOM 1256 C CA . VAL A 1 156 ? -7.268 -4.964 9.507 1.00 96.81 156 VAL A CA 1
ATOM 1257 C C . VAL A 1 156 ? -8.161 -6.031 10.145 1.00 96.81 156 VAL A C 1
ATOM 1259 O O . VAL A 1 156 ? -9.150 -5.699 10.794 1.00 96.81 156 VAL A O 1
ATOM 1262 N N . ARG A 1 157 ? -7.806 -7.319 10.022 1.00 97.81 157 ARG A N 1
ATOM 1263 C CA . ARG A 1 157 ? -8.589 -8.413 10.625 1.00 97.81 157 ARG A CA 1
ATOM 1264 C C . ARG A 1 157 ? -8.611 -8.344 12.145 1.00 97.81 157 ARG A C 1
ATOM 1266 O O . ARG A 1 157 ? -9.653 -8.598 12.743 1.00 97.81 157 ARG A O 1
ATOM 1273 N N . ARG A 1 158 ? -7.475 -8.025 12.764 1.00 97.62 158 ARG A N 1
ATOM 1274 C CA . ARG A 1 158 ? -7.385 -7.858 14.215 1.00 97.62 158 ARG A CA 1
ATOM 1275 C C . ARG A 1 158 ? -8.265 -6.696 14.683 1.00 97.62 158 ARG A C 1
ATOM 1277 O O . ARG A 1 158 ? -9.105 -6.908 15.549 1.00 97.62 158 ARG A O 1
ATOM 1284 N N . GLN A 1 159 ? -8.128 -5.529 14.056 1.00 96.62 159 GLN A N 1
ATOM 1285 C CA . GLN A 1 159 ? -8.905 -4.334 14.395 1.00 96.62 159 GLN A CA 1
ATOM 1286 C C . GLN A 1 159 ? -10.410 -4.558 14.223 1.00 96.62 159 GLN A C 1
ATOM 1288 O O . GLN A 1 159 ? -11.192 -4.197 15.095 1.00 96.62 159 GLN A O 1
ATOM 1293 N N . LEU A 1 160 ? -10.832 -5.241 13.155 1.00 97.50 160 LEU A N 1
ATOM 1294 C CA . LEU A 1 160 ? -12.240 -5.586 12.961 1.00 97.50 160 LEU A CA 1
ATOM 1295 C C . LEU A 1 160 ? -12.797 -6.431 14.119 1.00 97.50 160 LEU A C 1
ATOM 1297 O O . LEU A 1 160 ? -13.908 -6.176 14.577 1.00 97.50 160 LEU A O 1
ATOM 1301 N N . ARG A 1 161 ? -12.041 -7.425 14.606 1.00 97.38 161 ARG A N 1
ATOM 1302 C CA . ARG A 1 161 ? -12.475 -8.260 15.741 1.00 97.38 161 ARG A CA 1
ATOM 1303 C C . ARG A 1 161 ? -12.625 -7.440 17.017 1.00 97.38 161 ARG A C 1
ATOM 1305 O O . ARG A 1 161 ? -13.649 -7.567 17.680 1.00 97.38 161 ARG A O 1
ATOM 1312 N N . GLU A 1 162 ? -11.634 -6.605 17.322 1.00 96.81 162 GLU A N 1
ATOM 1313 C CA . GLU A 1 162 ? -11.645 -5.719 18.493 1.00 96.81 162 GLU A CA 1
ATOM 1314 C C . GLU A 1 162 ? -12.868 -4.779 18.434 1.00 96.81 162 GLU A C 1
ATOM 1316 O O . GLU A 1 162 ? -13.686 -4.767 19.354 1.00 96.81 162 GLU A O 1
ATOM 1321 N N . MET A 1 163 ? -13.104 -4.123 17.290 1.00 96.25 163 MET A N 1
ATOM 1322 C CA . MET A 1 163 ? -14.267 -3.247 17.085 1.00 96.25 163 MET A CA 1
ATOM 1323 C C . MET A 1 163 ? -15.614 -3.963 17.253 1.00 96.25 163 MET A C 1
ATOM 1325 O O . MET A 1 163 ? -16.561 -3.389 17.795 1.00 96.25 163 MET A O 1
ATOM 1329 N N . VAL A 1 164 ? -15.745 -5.196 16.753 1.00 96.56 164 VAL A N 1
ATOM 1330 C CA . VAL A 1 164 ? -16.986 -5.975 16.892 1.00 96.56 164 VAL A CA 1
ATOM 1331 C C . VAL A 1 164 ? -17.234 -6.326 18.357 1.00 96.56 164 VAL A C 1
ATOM 1333 O O . VAL A 1 164 ? -18.357 -6.162 18.830 1.00 96.56 164 VAL A O 1
ATOM 1336 N N . GLN A 1 165 ? -16.200 -6.750 19.086 1.00 95.19 165 GLN A N 1
ATOM 1337 C CA . GLN A 1 165 ? -16.307 -7.096 20.505 1.00 95.19 165 GLN A CA 1
ATOM 1338 C C . GLN A 1 165 ? -16.703 -5.887 21.359 1.00 95.19 165 GLN A C 1
ATOM 1340 O O . GLN A 1 165 ? -17.645 -5.978 22.147 1.00 95.19 165 GLN A O 1
ATOM 1345 N N . GLU A 1 166 ? -16.056 -4.738 21.160 1.00 95.19 166 GLU A N 1
ATOM 1346 C CA . GLU A 1 166 ? -16.391 -3.494 21.866 1.00 95.19 166 GLU A CA 1
ATOM 1347 C C . GLU A 1 166 ? -17.833 -3.049 21.588 1.00 95.19 166 GLU A C 1
ATOM 1349 O O . GLU A 1 166 ? -18.581 -2.665 22.496 1.00 95.19 166 GLU A O 1
ATOM 1354 N N . ARG A 1 167 ? -18.275 -3.139 20.327 1.00 93.38 167 ARG A N 1
ATOM 1355 C CA . ARG A 1 167 ? -19.660 -2.820 19.957 1.00 93.38 167 ARG A CA 1
ATOM 1356 C C . ARG A 1 167 ? -20.657 -3.782 20.592 1.00 93.38 167 ARG A C 1
ATOM 1358 O O . ARG A 1 167 ? -21.674 -3.331 21.105 1.00 93.38 167 ARG A O 1
ATOM 1365 N N . GLN A 1 168 ? -20.372 -5.080 20.608 1.00 91.25 168 GLN A N 1
ATOM 1366 C CA . GLN A 1 168 ? -21.232 -6.064 21.268 1.00 91.25 168 GLN A CA 1
ATOM 1367 C C . GLN A 1 168 ? -21.350 -5.787 22.769 1.00 91.25 168 GLN A C 1
ATOM 1369 O O . GLN A 1 168 ? -22.462 -5.712 23.289 1.00 91.25 168 GLN A O 1
ATOM 1374 N N . GLN A 1 169 ? -20.228 -5.564 23.458 1.00 90.81 169 GLN A N 1
ATOM 1375 C CA . GLN A 1 169 ? -20.227 -5.254 24.890 1.00 90.81 169 GLN A C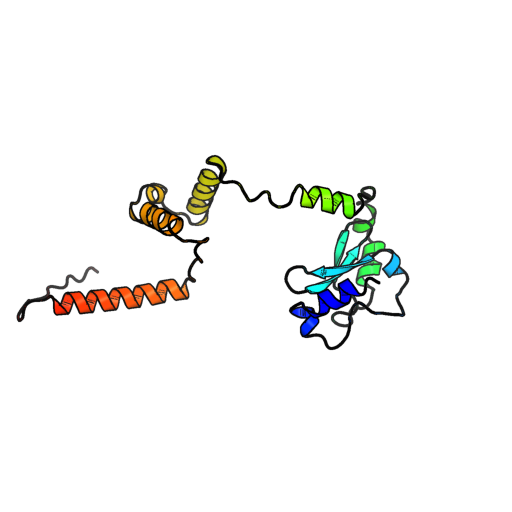A 1
ATOM 1376 C C . GLN A 1 169 ? -20.990 -3.960 25.193 1.00 90.81 169 GLN A C 1
ATOM 1378 O O . GLN A 1 169 ? -21.847 -3.939 26.075 1.00 90.81 169 GLN A O 1
ATOM 1383 N N . SER A 1 170 ? -20.736 -2.892 24.433 1.00 93.00 170 SER A N 1
ATOM 1384 C CA . SER A 1 170 ? -21.430 -1.613 24.632 1.00 93.00 170 SER A CA 1
ATOM 1385 C C . SER A 1 170 ? -22.935 -1.697 24.361 1.00 93.00 170 SER A C 1
ATOM 1387 O O . SER A 1 170 ? -23.710 -1.055 25.068 1.00 93.00 170 SER A O 1
ATOM 1389 N N . LEU A 1 171 ? -23.373 -2.504 23.388 1.00 89.50 171 LEU A N 1
ATOM 1390 C CA . LEU A 1 171 ? -24.794 -2.757 23.145 1.00 89.50 171 LEU A CA 1
ATOM 1391 C C . LEU A 1 171 ? -25.438 -3.529 24.298 1.00 89.50 171 LEU A C 1
ATOM 1393 O O . LEU A 1 171 ? -26.503 -3.127 24.759 1.00 89.50 171 LEU A O 1
ATOM 1397 N N . LEU A 1 172 ? -24.788 -4.583 24.801 1.00 86.06 172 LEU A N 1
ATOM 1398 C CA . LEU A 1 172 ? -25.297 -5.364 25.933 1.00 86.06 172 LEU A CA 1
ATOM 1399 C C . LEU A 1 172 ? -25.450 -4.510 27.198 1.00 86.06 172 LEU A C 1
ATOM 1401 O O . LEU A 1 172 ? -26.448 -4.638 27.899 1.00 86.06 172 LEU A O 1
ATOM 1405 N N . LEU A 1 173 ? -24.510 -3.595 27.456 1.00 87.12 173 LEU A N 1
ATOM 1406 C CA . LEU A 1 173 ? -24.590 -2.662 28.587 1.00 87.12 173 LEU A CA 1
ATOM 1407 C C . LEU A 1 173 ? -25.751 -1.666 28.472 1.00 87.12 173 LEU A C 1
ATOM 1409 O O . LEU A 1 173 ? -26.236 -1.170 29.486 1.00 87.12 173 LEU A O 1
ATOM 1413 N N . ARG A 1 174 ? -26.197 -1.357 27.250 1.00 88.31 174 ARG A N 1
ATOM 1414 C CA . ARG A 1 174 ? -27.335 -0.461 26.999 1.00 88.31 174 ARG A CA 1
ATOM 1415 C C . ARG A 1 174 ? -28.685 -1.172 27.068 1.00 88.31 174 ARG A C 1
ATOM 1417 O O . ARG A 1 174 ? -29.711 -0.497 27.015 1.00 88.31 174 ARG A O 1
ATOM 1424 N N . LEU A 1 175 ? -28.711 -2.503 27.174 1.00 87.31 175 LEU A N 1
ATOM 1425 C CA . LEU A 1 175 ? -29.964 -3.239 27.292 1.00 87.31 175 LEU A CA 1
ATOM 1426 C C . LEU A 1 175 ? -30.585 -3.022 28.684 1.00 87.31 175 LEU A C 1
ATOM 1428 O O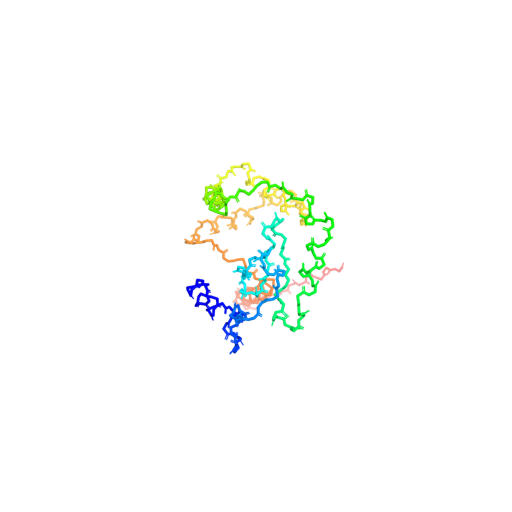 . LEU A 1 175 ? -29.903 -3.191 29.698 1.00 87.31 175 LEU A O 1
ATOM 1432 N N . PRO A 1 176 ? -31.885 -2.685 28.764 1.00 86.88 176 PRO A N 1
ATOM 1433 C CA . PRO A 1 176 ? -32.592 -2.602 30.035 1.00 86.88 176 PRO A CA 1
ATOM 1434 C C . PRO A 1 176 ? -32.555 -3.932 30.794 1.00 86.88 176 PRO A C 1
ATOM 1436 O O . PRO A 1 176 ? -32.587 -5.010 30.191 1.00 86.88 176 PRO A O 1
ATOM 1439 N N . LYS A 1 177 ? -32.569 -3.875 32.131 1.00 83.81 177 LYS A N 1
ATOM 1440 C CA . LYS A 1 177 ? -32.723 -5.082 32.956 1.00 83.81 177 LYS A CA 1
ATOM 1441 C C . LYS A 1 177 ? -34.035 -5.786 32.583 1.00 83.81 177 LYS A C 1
ATOM 1443 O O . LYS A 1 177 ? -35.103 -5.194 32.691 1.00 83.81 177 LYS A O 1
ATOM 1448 N N . GLY A 1 178 ? -33.938 -7.042 32.142 1.00 84.31 178 GLY A N 1
ATOM 1449 C CA . GLY A 1 178 ? -35.083 -7.854 31.711 1.00 84.31 178 GLY A CA 1
ATOM 1450 C C . GLY A 1 178 ? -35.410 -7.793 30.213 1.00 84.31 178 GLY A C 1
ATOM 1451 O O . GLY A 1 178 ? -36.402 -8.389 29.794 1.00 84.31 178 GLY A O 1
ATOM 1452 N N . ALA A 1 179 ? -34.598 -7.113 29.396 1.00 83.69 179 ALA A N 1
ATOM 1453 C CA . ALA A 1 179 ? -34.752 -7.141 27.945 1.00 83.69 179 ALA A CA 1
ATOM 1454 C C . ALA A 1 179 ? -34.611 -8.576 27.402 1.00 83.69 179 ALA A C 1
ATOM 1456 O O . ALA A 1 179 ? -33.661 -9.289 27.726 1.00 83.69 179 ALA A O 1
ATOM 1457 N N . LYS A 1 180 ? -35.559 -8.997 26.560 1.00 83.31 180 LYS A N 1
ATOM 1458 C CA . LYS A 1 180 ? -35.514 -10.287 25.862 1.00 83.31 180 LYS A CA 1
ATOM 1459 C C . LYS A 1 180 ? -34.854 -10.090 24.500 1.00 83.31 180 LYS A C 1
ATOM 1461 O O . LYS A 1 180 ? -35.287 -9.234 23.733 1.00 83.31 180 LYS A O 1
ATOM 1466 N N . LEU A 1 181 ? -33.823 -10.878 24.202 1.00 83.19 181 LEU A N 1
ATOM 1467 C CA . LEU A 1 181 ? -33.181 -10.896 22.889 1.00 83.19 181 LEU A CA 1
ATOM 1468 C C . LEU A 1 181 ? -33.819 -11.999 22.038 1.00 83.19 181 LEU A C 1
ATOM 1470 O O . LEU A 1 181 ? -33.856 -13.151 22.463 1.00 83.19 181 LEU A O 1
ATOM 1474 N N . SER A 1 182 ? -34.2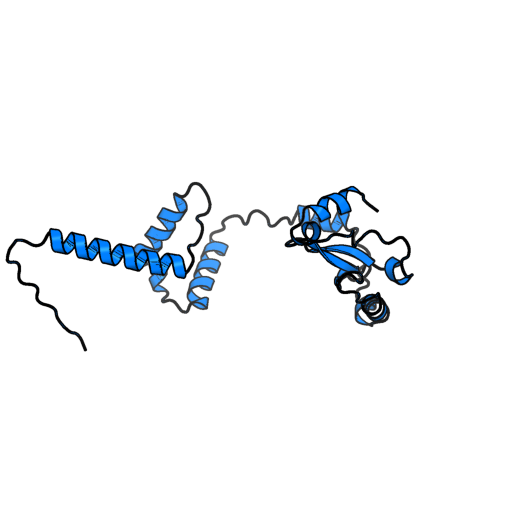98 -11.656 20.844 1.00 83.56 182 SER A N 1
ATOM 1475 C CA . SER A 1 182 ? -34.689 -12.641 19.832 1.00 83.56 182 SER A CA 1
ATOM 1476 C C . SER A 1 182 ? -33.580 -12.726 18.793 1.00 83.56 182 SER A C 1
ATOM 1478 O O . SER A 1 182 ? -33.194 -11.704 18.228 1.00 83.56 182 SER A O 1
ATOM 1480 N N . ILE A 1 183 ? -33.058 -13.927 18.557 1.00 85.88 183 ILE A N 1
ATOM 1481 C CA . ILE A 1 183 ? -32.002 -14.181 17.574 1.00 85.88 183 ILE A CA 1
ATOM 1482 C C . ILE A 1 183 ? -32.632 -14.979 16.437 1.00 85.88 183 ILE A C 1
ATOM 1484 O O . ILE A 1 183 ? -33.111 -16.089 16.655 1.00 85.88 183 ILE A O 1
ATOM 1488 N N . ALA A 1 184 ? -32.645 -14.402 15.238 1.00 89.31 184 ALA A N 1
ATOM 1489 C CA . ALA A 1 184 ? -33.001 -15.133 14.032 1.00 89.31 184 ALA A CA 1
ATOM 1490 C C . ALA A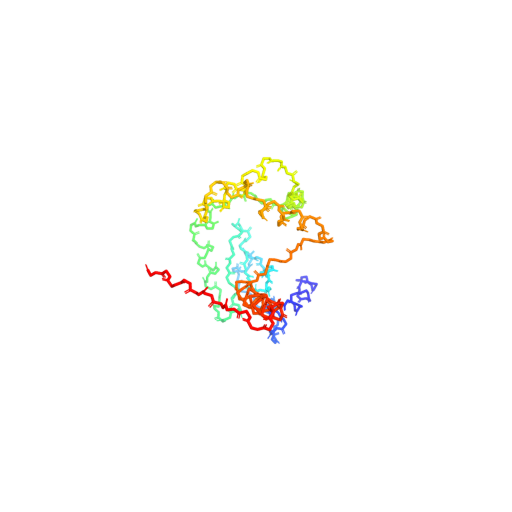 1 184 ? -31.772 -15.915 13.551 1.00 89.31 184 ALA A C 1
ATOM 1492 O O . ALA A 1 184 ? -30.696 -15.338 13.386 1.00 89.31 184 ALA A O 1
ATOM 1493 N N . LEU A 1 185 ? -31.933 -17.224 13.364 1.00 85.50 185 LEU A N 1
ATOM 1494 C CA . LEU A 1 185 ? -30.936 -18.085 12.735 1.00 85.50 185 LEU A CA 1
ATOM 1495 C C . LEU A 1 185 ? -31.316 -18.218 11.258 1.00 85.50 185 LEU A C 1
ATOM 1497 O O . LEU A 1 185 ? -32.278 -18.914 10.940 1.00 85.50 185 LEU A O 1
ATOM 1501 N N . ASP A 1 186 ? -30.602 -17.507 10.388 1.00 81.06 186 ASP A N 1
ATOM 1502 C CA . ASP A 1 186 ? -30.737 -17.623 8.932 1.00 81.06 186 ASP A CA 1
ATOM 1503 C C . ASP A 1 186 ? -29.805 -18.749 8.455 1.00 81.06 186 ASP A C 1
ATOM 1505 O O . ASP A 1 186 ? -28.624 -18.754 8.823 1.00 81.06 186 ASP A O 1
ATOM 1509 N N . CYS A 1 187 ? -30.356 -19.742 7.750 1.00 69.06 187 CYS A N 1
ATOM 1510 C CA . CYS A 1 187 ? -29.670 -20.981 7.355 1.00 69.06 187 CYS A CA 1
ATOM 1511 C C . CYS A 1 187 ? -29.416 -21.010 5.849 1.00 69.06 187 CYS A C 1
ATOM 1513 O O . CYS A 1 187 ? -30.383 -20.756 5.098 1.00 69.06 187 CYS A O 1
#

Radius of gyration: 28.65 Å; Cα contacts (8 Å, |Δi|>4): 108; chains: 1; bounding box: 80×37×64 Å

Mean predicted aligned error: 17.62 Å

Sequence (187 aa):
MNDGFCEWWRKTEFGSRMKRTIFENKRQADCWRHFHQVAGIQDGTPKVMCKQCCHVLHHPADGHRGTSSMRKHIQGPSCRRESSQGNDIRTLLQEKAHSAPQKATFTHQAWIEGVISFITALRLPFQLVEHPQFHALIKIARLAPSFPEIPSAYTVRRQLREMVQERQQSLLLRLPKGAKLSIALDC

Organism: NCBI:txid2100454

pLDDT: mean 83.28, std 14.22, range [40.16, 97.81]

Foldseek 3Di:
DPVVVQVVLCPFQVNVPDPDRLPDDPDDDPLCVQWDWDADPRGRQTWIAGNAQRDIGHRCSVPVNHCVVSVCCVVDPVSVVRRPDDPDVVNVVVVVVVVVVPVVPDDPVVVVVVLVCVCVVVVHDPCCVVDVVSVVVVVVCVPDPDRDDDDDPVVVVVVVVVVVVVVVVVVVVPDPVPDDDDDDDDD

Solvent-accessible surface area (backbone atoms only — not comparable to full-atom values): 11570 Å² total; per-residue (Å²): 128,64,66,67,56,59,59,53,40,42,72,25,72,45,29,59,74,46,96,64,72,76,84,71,61,98,79,72,65,78,70,54,82,52,42,43,85,46,57,40,89,90,41,31,50,62,26,30,26,33,70,60,54,63,53,74,45,75,27,34,74,58,88,74,61,48,62,61,66,60,50,53,43,72,74,30,71,73,44,66,73,40,72,63,76,85,71,50,68,67,55,55,47,46,56,44,57,77,51,37,80,63,74,79,67,92,42,74,65,62,50,53,53,50,52,53,51,52,34,61,77,68,69,50,68,76,66,51,82,74,34,67,68,53,54,48,52,54,55,54,52,69,70,43,97,52,89,70,84,81,76,50,76,66,54,53,55,52,50,52,51,54,53,51,52,54,51,52,53,56,51,60,73,69,52,59,96,86,68,82,84,85,81,86,84,86,130

InterPro domains:
  IPR003656 Zinc finger, BED-type [PS50808] (26-86)
  IPR052035 Zinc finger BED domain-containing [PTHR46481] (24-187)

Secondary structure (DSSP, 8-state):
--HHHHHHHHTSHHHHT-SS-TT--SS--GGGGGEEEEE-TTT--EEEEETTT--EEE-TTTTT--SHHHHHHHHSHHHHH-------HHHHHHHHHHTS-------HHHHHHHHHHHHHHHT--GGGGG-HHHHHHHHHHHHSSSPPPPPPHHHHHHHHHHHHHHHHHHHHHTSPTTPPPP-----